Protein AF-A0A9P8FTH9-F1 (afdb_monomer)

Secondary structure (DSSP, 8-state):
--------------------S-----SSS-HHHHHHHHHHHTTS--S-TT--SHHHHHHHHHHHHHHHHHHT-HHHHHHHHHHHHHHHHHHHHTT-HHHHHHHHHHHHSTTPPPPS--HHHHHHHHHHHHTHHHHTTSHHHHHHHHTT-S--HHHHHHHHHHHHHHHHHHHHHTS----PPP---PPPPPP-------------

Radius of gyration: 35.05 Å; Cα contacts (8 Å, |Δi|>4): 137; chains: 1; bounding box: 112×93×92 Å

pLDDT: mean 76.47, std 15.9, range [38.5, 92.88]

Foldseek 3Di:
DDDDDPPDPPPPPDDDDPDDVDDDPPPPADVLLVQLVVCVVVVHHSPDPPDPDLLVLLVSLVSNLQVCLVVVDVVSNVVSLVSNLVSVVVCLVVPVVVSVQVVQLCCFFPPHDDGPDCVSVVSNLLSCLVCVVSQVVDPSSVVCVVVRGRHDPVSVVVSVVSNVVVVVVVVVVPPPPPPPPPPPDDDDDDDDDDDDDDDDDDDD

Sequence (204 aa):
MGERTQTTSKKIASYRQPQTKIFSLGDDDDPVVVDAMLHHMYNLPYSPSKFRKISELLKLHIDVFMLVDKYDCPSLHRTAASKFHDAANKALDIGIPTLLMKIIPALCGPDARQTADLSLRDTLLSFCATHYAKLFQFDIFRDSLRDGKLFDVDATTKLLEKIGAIMLQEQANSRPRCVLPPRAFSPPLLEDDGDEVSVTGIQL

Organism: Aureobasidium melanogenum (NCBI:txid46634)

Structure (mmCIF, N/CA/C/O backbone):
data_AF-A0A9P8FTH9-F1
#
_entry.id   AF-A0A9P8FTH9-F1
#
loop_
_atom_site.group_PDB
_atom_site.id
_atom_site.type_symbol
_atom_site.label_atom_id
_atom_site.label_alt_id
_atom_site.label_comp_id
_atom_site.label_asym_id
_atom_site.label_entity_id
_atom_site.label_seq_id
_atom_site.pdbx_PDB_ins_code
_atom_site.Cartn_x
_atom_site.Cartn_y
_atom_site.Cartn_z
_atom_site.occupancy
_atom_site.B_iso_or_equiv
_atom_site.auth_seq_id
_atom_site.auth_comp_id
_atom_site.auth_asym_id
_atom_site.auth_atom_id
_atom_site.pdbx_PDB_model_num
ATOM 1 N N . MET A 1 1 ? -72.468 -18.743 16.688 1.00 38.50 1 MET A N 1
ATOM 2 C CA . MET A 1 1 ? -72.211 -17.651 15.718 1.00 38.50 1 MET A CA 1
ATOM 3 C C . MET A 1 1 ? -71.920 -16.387 16.515 1.00 38.50 1 MET A C 1
ATOM 5 O O . MET A 1 1 ? -72.838 -15.874 17.123 1.00 38.50 1 MET A O 1
ATOM 9 N N . GLY A 1 2 ? -70.711 -15.864 16.664 1.00 44.22 2 GLY A N 1
ATOM 10 C CA . GLY A 1 2 ? -69.368 -16.297 16.298 1.00 44.22 2 GLY A CA 1
ATOM 11 C C . GLY A 1 2 ? -68.404 -15.566 17.244 1.00 44.22 2 GLY A C 1
ATOM 12 O O . GLY A 1 2 ? -68.594 -14.381 17.519 1.00 44.22 2 GLY A O 1
ATOM 13 N N . GLU A 1 3 ? -67.432 -16.285 17.799 1.00 38.56 3 GLU A N 1
ATOM 14 C CA . GLU A 1 3 ? -66.430 -15.728 18.706 1.00 38.56 3 GLU A CA 1
ATOM 15 C C . GLU A 1 3 ? -65.457 -14.852 17.915 1.00 38.56 3 GLU A C 1
ATOM 17 O O . GLU A 1 3 ? -64.797 -15.293 16.975 1.00 38.56 3 GLU A O 1
ATOM 22 N N . ARG A 1 4 ? -65.405 -13.568 18.270 1.00 40.88 4 ARG A N 1
ATOM 23 C CA . ARG A 1 4 ? -64.516 -12.585 17.654 1.00 40.88 4 ARG A CA 1
ATOM 24 C C . ARG A 1 4 ? -63.163 -12.657 18.366 1.00 40.88 4 ARG A C 1
ATOM 26 O O . ARG A 1 4 ? -62.935 -11.958 19.347 1.00 40.88 4 ARG A O 1
ATOM 33 N N . THR A 1 5 ? -62.267 -13.511 17.881 1.00 45.12 5 THR A N 1
ATOM 34 C CA . THR A 1 5 ? -60.873 -13.561 18.338 1.00 45.12 5 THR A CA 1
ATOM 35 C C . THR A 1 5 ? -60.130 -12.315 17.857 1.00 45.12 5 THR A C 1
ATOM 37 O O . THR A 1 5 ? -59.810 -12.184 16.676 1.00 45.12 5 THR A O 1
ATOM 40 N N . GLN A 1 6 ? -59.857 -11.381 18.770 1.00 42.91 6 GLN A N 1
ATOM 41 C CA . GLN A 1 6 ? -58.885 -10.313 18.550 1.00 42.91 6 GLN A CA 1
ATOM 42 C C . GLN A 1 6 ? -57.482 -10.924 18.529 1.00 42.91 6 GLN A C 1
ATOM 44 O O . GLN A 1 6 ? -56.909 -11.251 19.566 1.00 42.91 6 GLN A O 1
ATOM 49 N N . THR A 1 7 ? -56.915 -11.071 17.336 1.00 44.44 7 THR A N 1
ATOM 50 C CA . THR A 1 7 ? -55.483 -11.298 17.151 1.00 44.44 7 THR A CA 1
ATOM 51 C C . THR A 1 7 ? -54.743 -10.022 17.536 1.00 44.44 7 THR A C 1
ATOM 53 O O . THR A 1 7 ? -54.611 -9.091 16.743 1.00 44.44 7 THR A O 1
ATOM 56 N N . THR A 1 8 ? -54.288 -9.949 18.783 1.00 48.19 8 THR A N 1
ATOM 57 C CA . THR A 1 8 ? -53.335 -8.932 19.221 1.00 48.19 8 THR A CA 1
ATOM 58 C C . THR A 1 8 ? -51.970 -9.268 18.629 1.00 48.19 8 THR A C 1
ATOM 60 O O . THR A 1 8 ? -51.256 -10.155 19.095 1.00 48.19 8 THR A O 1
ATOM 63 N N . SER A 1 9 ? -51.612 -8.560 17.558 1.00 48.16 9 SER A N 1
ATOM 64 C CA . SER A 1 9 ? -50.261 -8.553 17.003 1.00 48.16 9 SER A CA 1
ATOM 65 C C . SER A 1 9 ? -49.273 -8.135 18.091 1.00 48.16 9 SER A C 1
ATOM 67 O O . SER A 1 9 ? -49.176 -6.959 18.447 1.00 48.16 9 SER A O 1
ATOM 69 N N . LYS A 1 10 ? -48.529 -9.102 18.632 1.00 54.00 10 LYS A N 1
ATOM 70 C CA . LYS A 1 10 ? -47.366 -8.835 19.478 1.00 54.00 10 LYS A CA 1
ATOM 71 C C . LYS A 1 10 ? -46.310 -8.151 18.613 1.00 54.00 10 LYS A C 1
ATOM 73 O O . LYS A 1 10 ? -45.591 -8.800 17.861 1.00 54.00 10 LYS A O 1
ATOM 78 N N . LYS A 1 11 ? -46.232 -6.824 18.711 1.00 54.59 11 LYS A N 1
ATOM 79 C CA . LYS A 1 11 ? -45.099 -6.036 18.222 1.00 54.59 11 LYS A CA 1
ATOM 80 C C . LYS A 1 11 ? -43.873 -6.480 19.018 1.00 54.59 11 LYS A C 1
ATOM 82 O O . LYS A 1 11 ? -43.732 -6.121 20.184 1.00 54.59 11 LYS A O 1
ATOM 87 N N . ILE A 1 12 ? -43.022 -7.301 18.410 1.00 53.75 12 ILE A N 1
ATOM 88 C CA . ILE A 1 12 ? -41.729 -7.670 18.984 1.00 53.75 12 ILE A CA 1
ATOM 89 C C . ILE A 1 12 ? -40.863 -6.413 18.887 1.00 53.75 12 ILE A C 1
ATOM 91 O O . ILE A 1 12 ? -40.318 -6.092 17.834 1.00 53.75 12 ILE A O 1
ATOM 95 N N . ALA A 1 13 ? -40.828 -5.628 19.962 1.00 55.91 13 ALA A N 1
ATOM 96 C CA . ALA A 1 13 ? -39.847 -4.569 20.102 1.00 55.91 13 ALA A CA 1
ATOM 97 C C . ALA A 1 13 ? -38.471 -5.238 20.200 1.00 55.91 13 ALA A C 1
ATOM 99 O O . ALA A 1 13 ? -38.174 -5.920 21.180 1.00 55.91 13 ALA A O 1
ATOM 100 N N . SER A 1 14 ? -37.676 -5.087 19.142 1.00 53.69 14 SER A N 1
ATOM 101 C CA . SER A 1 14 ? -36.284 -5.524 19.099 1.00 53.69 14 SER A CA 1
ATOM 102 C C . SER A 1 14 ? -35.469 -4.766 20.158 1.00 53.69 14 SER A C 1
ATOM 104 O O . SER A 1 14 ? -35.690 -3.580 20.408 1.00 53.69 14 SER A O 1
ATOM 106 N N . TYR A 1 15 ? -34.600 -5.504 20.836 1.00 53.69 15 TYR A N 1
ATOM 107 C CA . TYR A 1 15 ? -34.093 -5.276 22.188 1.00 53.69 15 TYR A CA 1
ATOM 108 C C . TYR A 1 15 ? -33.261 -3.992 22.371 1.00 53.69 15 TYR A C 1
ATOM 110 O O . TYR A 1 15 ? -32.306 -3.749 21.640 1.00 53.69 15 TYR A O 1
ATOM 118 N N . ARG A 1 16 ? -33.525 -3.235 23.448 1.00 58.69 16 ARG A N 1
ATOM 119 C CA . ARG A 1 16 ? -32.530 -2.338 24.062 1.00 58.69 16 ARG A CA 1
ATOM 120 C C . ARG A 1 16 ? -31.752 -3.161 25.086 1.00 58.69 16 ARG A C 1
ATOM 122 O O . ARG A 1 16 ? -32.267 -3.426 26.171 1.00 58.69 16 ARG A O 1
ATOM 129 N N . GLN A 1 17 ? -30.550 -3.609 24.729 1.00 60.03 17 GLN A N 1
ATOM 130 C CA . GLN A 1 17 ? -29.651 -4.251 25.690 1.00 60.03 17 GLN A CA 1
ATOM 131 C C . GLN A 1 17 ? -29.332 -3.277 26.846 1.00 60.03 17 GLN A C 1
ATOM 133 O O . GLN A 1 17 ? -29.216 -2.067 26.615 1.00 60.03 17 GLN A O 1
ATOM 138 N N . PRO A 1 18 ? -29.223 -3.768 28.095 1.00 52.62 18 PRO A N 1
ATOM 139 C CA . PRO A 1 18 ? -28.827 -2.943 29.232 1.00 52.62 18 PRO A CA 1
ATOM 140 C C . PRO A 1 18 ? -27.410 -2.395 29.008 1.00 52.62 18 PRO A C 1
ATOM 142 O O . PRO A 1 18 ? -26.538 -3.111 28.524 1.00 52.62 18 PRO A O 1
ATOM 145 N N . GLN A 1 19 ? -27.185 -1.120 29.345 1.00 60.53 19 GLN A N 1
ATOM 146 C CA . GLN A 1 19 ? -25.894 -0.447 29.178 1.00 60.53 19 GLN A CA 1
ATOM 147 C C . GLN A 1 19 ? -24.837 -1.028 30.125 1.00 60.53 19 GLN A C 1
ATOM 149 O O . GLN A 1 19 ? -24.584 -0.499 31.207 1.00 60.53 19 GLN A O 1
ATOM 154 N N . THR A 1 20 ? -24.184 -2.109 29.721 1.00 56.34 20 THR A N 1
ATOM 155 C CA . THR A 1 20 ? -22.870 -2.446 30.259 1.00 56.34 20 THR A CA 1
ATOM 156 C C . THR A 1 20 ? -21.867 -1.449 29.680 1.00 56.34 20 THR A C 1
ATOM 158 O O . THR A 1 20 ? -21.816 -1.258 28.471 1.00 56.34 20 THR A O 1
ATOM 161 N N . LYS A 1 21 ? -21.038 -0.810 30.521 1.00 69.56 21 LYS A N 1
ATOM 162 C CA . LYS A 1 21 ? -19.934 0.085 30.086 1.00 69.56 21 LYS A CA 1
ATOM 163 C C . LYS A 1 21 ? -18.850 -0.621 29.247 1.00 69.56 21 LYS A C 1
ATOM 165 O O . LYS A 1 21 ? -17.850 -0.004 28.898 1.00 69.56 21 LYS A O 1
ATOM 170 N N . ILE A 1 22 ? -19.020 -1.912 28.981 1.00 76.69 22 ILE A N 1
ATOM 171 C CA . ILE A 1 22 ? -18.091 -2.764 28.253 1.00 76.69 22 ILE A CA 1
ATOM 172 C C . ILE A 1 22 ? -18.736 -3.063 26.903 1.00 76.69 22 ILE A C 1
ATOM 174 O O . ILE A 1 22 ? -19.816 -3.654 26.853 1.00 76.69 22 ILE A O 1
ATOM 178 N N . PHE A 1 23 ? -18.064 -2.639 25.837 1.00 76.75 23 PHE A N 1
ATOM 179 C CA . PHE A 1 23 ? -18.407 -2.977 24.462 1.00 76.75 23 PHE A CA 1
ATOM 180 C C . PHE A 1 23 ? -17.477 -4.098 24.004 1.00 76.75 23 PHE A C 1
ATOM 182 O O . PHE A 1 23 ? -16.264 -3.910 23.940 1.00 76.75 23 PHE A O 1
ATOM 189 N N . SER A 1 24 ? -18.039 -5.269 23.715 1.00 79.75 24 SER A N 1
ATOM 190 C CA . SER A 1 24 ? -17.290 -6.376 23.119 1.00 79.75 24 SER A CA 1
ATOM 191 C C . SER A 1 24 ? -17.256 -6.205 21.605 1.00 79.75 24 SER A C 1
ATOM 193 O O . SER A 1 24 ? -18.308 -6.147 20.974 1.00 79.75 24 SER A O 1
ATOM 195 N N . LEU A 1 25 ? -16.053 -6.153 21.031 1.00 76.50 25 LEU A N 1
ATOM 196 C CA . LEU A 1 25 ? -15.835 -6.076 19.579 1.00 76.50 25 LEU A CA 1
ATOM 197 C C . LEU A 1 25 ? -15.843 -7.459 18.894 1.00 76.50 25 LEU A C 1
ATOM 199 O O . LEU A 1 25 ? -15.668 -7.549 17.684 1.00 76.50 25 LEU A O 1
ATOM 203 N N . GLY A 1 26 ? -16.086 -8.530 19.659 1.00 78.69 26 GLY A N 1
ATOM 204 C CA . GLY A 1 26 ? -15.990 -9.912 19.185 1.00 78.69 26 GLY A CA 1
ATOM 205 C C . GLY A 1 26 ? -14.540 -10.375 19.013 1.00 78.69 26 GLY A C 1
ATOM 206 O O . GLY A 1 26 ? -13.618 -9.704 19.474 1.00 78.69 26 GLY A O 1
ATOM 207 N N . ASP A 1 27 ? -14.369 -11.517 18.343 1.00 78.31 27 ASP A N 1
ATOM 208 C CA . ASP A 1 27 ? -13.061 -12.129 18.051 1.00 78.31 27 ASP A CA 1
ATOM 209 C C . ASP A 1 27 ? -12.608 -11.892 16.592 1.00 78.31 27 ASP A C 1
ATOM 211 O O . ASP A 1 27 ? -11.595 -12.434 16.152 1.00 78.31 27 ASP A O 1
ATOM 215 N N . ASP A 1 28 ? -13.362 -11.093 15.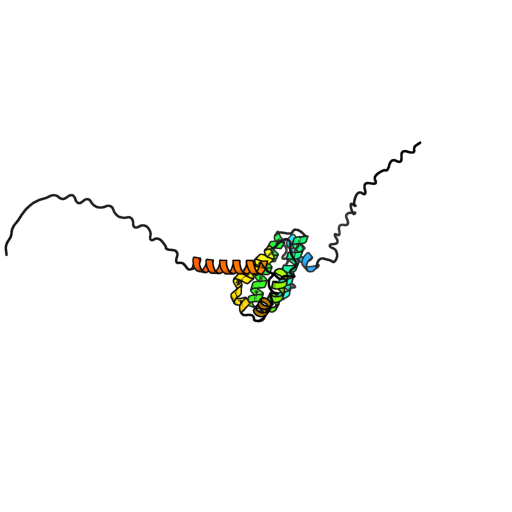828 1.00 77.81 28 ASP A N 1
ATOM 216 C CA . ASP A 1 28 ? -13.143 -10.896 14.388 1.00 77.81 28 ASP A CA 1
ATOM 217 C C . ASP A 1 28 ? -12.026 -9.888 14.075 1.00 77.81 28 ASP A C 1
ATOM 219 O O . ASP A 1 28 ? -11.404 -9.959 13.014 1.00 77.81 28 ASP A O 1
ATOM 223 N N . ASP A 1 29 ? -11.778 -8.937 14.981 1.00 83.88 29 ASP A N 1
ATOM 224 C CA . ASP A 1 29 ? -10.827 -7.846 14.771 1.00 83.88 29 ASP A CA 1
ATOM 225 C C . ASP A 1 29 ? -9.529 -8.091 15.556 1.00 83.88 29 ASP A C 1
ATOM 227 O O . ASP A 1 29 ? -9.545 -8.411 16.746 1.00 83.88 29 ASP A O 1
ATOM 231 N N . ASP A 1 30 ? -8.378 -7.902 14.904 1.00 85.62 30 ASP A N 1
ATOM 232 C CA . ASP A 1 30 ? -7.075 -8.056 15.557 1.00 85.62 30 ASP A CA 1
ATOM 233 C C . ASP A 1 30 ? -6.900 -6.969 16.641 1.00 85.62 30 ASP A C 1
ATOM 235 O O . ASP A 1 30 ? -6.960 -5.769 16.331 1.00 85.62 30 ASP A O 1
ATOM 239 N N . PRO A 1 31 ? -6.636 -7.347 17.908 1.00 85.88 31 PRO A N 1
ATOM 240 C CA . PRO A 1 31 ? -6.529 -6.397 19.010 1.00 85.88 31 PRO A CA 1
ATOM 241 C C . PRO A 1 31 ? -5.420 -5.362 18.798 1.00 85.88 31 PRO A C 1
ATOM 243 O O . PRO A 1 31 ? -5.525 -4.248 19.301 1.00 85.88 31 PRO A O 1
ATOM 246 N N . VAL A 1 32 ? -4.366 -5.683 18.040 1.00 86.88 32 VAL A N 1
ATOM 247 C CA . VAL A 1 32 ? -3.289 -4.736 17.722 1.00 86.88 32 VAL A CA 1
ATOM 248 C C . VAL A 1 32 ? -3.761 -3.653 16.756 1.00 86.88 32 VAL A C 1
ATOM 250 O O . VAL A 1 32 ? -3.334 -2.504 16.863 1.00 86.88 32 VAL A O 1
ATOM 253 N N . VAL A 1 33 ? -4.636 -4.008 15.820 1.00 88.31 33 VAL A N 1
ATOM 254 C CA . VAL A 1 33 ? -5.185 -3.087 14.819 1.00 88.31 33 VAL A CA 1
ATOM 255 C C . VAL A 1 33 ? -6.240 -2.183 15.466 1.00 88.31 33 VAL A C 1
ATOM 257 O O . VAL A 1 33 ? -6.264 -0.978 15.211 1.00 88.31 33 VAL A O 1
ATOM 260 N N . VAL A 1 34 ? -7.046 -2.734 16.378 1.00 89.31 34 VAL A N 1
ATOM 261 C CA . VAL A 1 34 ? -7.991 -1.964 17.203 1.00 89.31 34 VAL A CA 1
ATOM 262 C C . VAL A 1 34 ? -7.255 -1.004 18.142 1.00 89.31 34 VAL A C 1
ATOM 264 O O . VAL A 1 34 ? -7.616 0.167 18.217 1.00 89.31 34 VAL A O 1
ATOM 267 N N . ASP A 1 35 ? -6.201 -1.460 18.824 1.00 88.62 35 ASP A N 1
ATOM 268 C CA . ASP A 1 35 ? -5.356 -0.618 19.686 1.00 88.62 35 ASP A CA 1
ATOM 269 C C . ASP A 1 35 ? -4.740 0.551 18.905 1.00 88.62 35 ASP A C 1
ATOM 271 O O . ASP A 1 35 ? -4.777 1.700 19.345 1.00 88.62 35 ASP A O 1
ATOM 275 N N . ALA A 1 36 ? -4.256 0.285 17.690 1.00 88.56 36 ALA A N 1
ATOM 276 C CA . ALA A 1 36 ? -3.827 1.320 16.760 1.00 88.56 36 ALA A CA 1
ATOM 277 C C . ALA A 1 36 ? -4.956 2.327 16.457 1.00 88.56 36 ALA A C 1
ATOM 279 O O . ALA A 1 36 ? -4.764 3.541 16.577 1.00 88.56 36 ALA A O 1
ATOM 280 N N . MET A 1 37 ? -6.150 1.852 16.105 1.00 90.69 37 MET A N 1
ATOM 281 C CA . MET A 1 37 ? -7.283 2.738 15.840 1.00 90.69 37 MET A CA 1
ATOM 282 C C . MET A 1 37 ? -7.616 3.629 17.043 1.00 90.69 37 MET A C 1
ATOM 284 O O . MET A 1 37 ? -7.781 4.840 16.883 1.00 90.69 37 MET A O 1
ATOM 288 N N . LEU A 1 38 ? -7.654 3.055 18.246 1.00 89.38 38 LEU A N 1
ATOM 289 C CA . LEU A 1 38 ? -7.910 3.795 19.479 1.00 89.38 38 LEU A CA 1
ATOM 290 C C . LEU A 1 38 ? -6.827 4.844 19.735 1.00 89.38 38 LEU A C 1
ATOM 292 O O . LEU A 1 38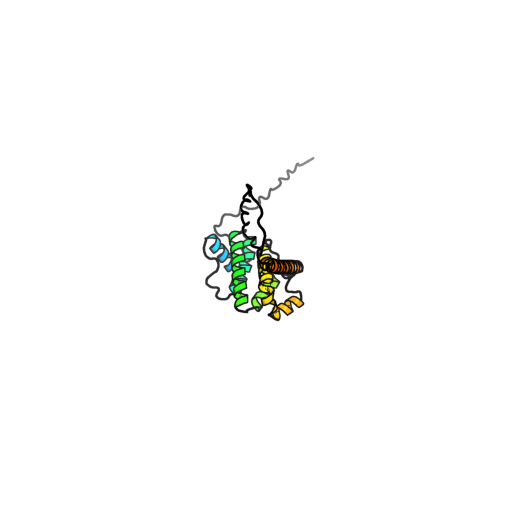 ? -7.158 6.000 19.988 1.00 89.38 38 LEU A O 1
ATOM 296 N N . HIS A 1 39 ? -5.546 4.492 19.597 1.00 90.44 39 HIS A N 1
ATOM 297 C CA . HIS A 1 39 ? -4.460 5.465 19.705 1.00 90.44 39 HIS A CA 1
ATOM 298 C C . HIS A 1 39 ? -4.679 6.657 18.772 1.00 90.44 39 HIS A C 1
ATOM 300 O O . HIS A 1 39 ? -4.622 7.798 19.227 1.00 90.44 39 HIS A O 1
ATOM 306 N N . HIS A 1 40 ? -5.021 6.415 17.505 1.00 89.69 40 HIS A N 1
ATOM 307 C CA . HIS A 1 40 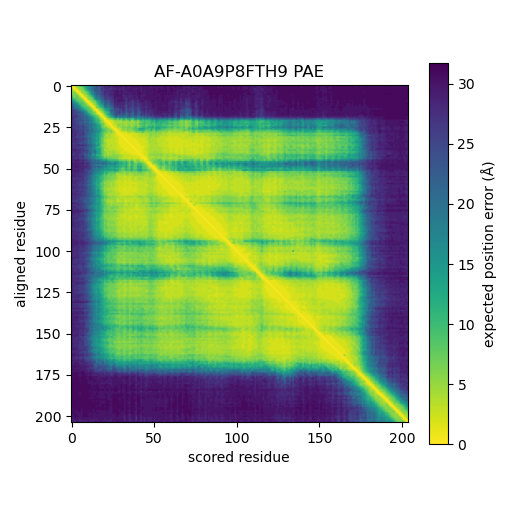? -5.295 7.501 16.563 1.00 89.69 40 HIS A CA 1
ATOM 308 C C . HIS A 1 40 ? -6.478 8.376 16.995 1.00 89.69 40 HIS A C 1
ATOM 310 O O . HIS A 1 40 ? -6.380 9.600 16.945 1.00 89.69 40 HIS A O 1
ATOM 316 N N . MET A 1 41 ? -7.577 7.775 17.465 1.00 88.06 41 MET A N 1
ATOM 317 C CA . MET A 1 41 ? -8.748 8.514 17.961 1.00 88.06 41 MET A CA 1
ATOM 318 C C . MET A 1 41 ? -8.418 9.410 19.165 1.00 88.06 41 MET A C 1
ATOM 320 O O . MET A 1 41 ? -9.000 10.484 19.311 1.00 88.06 41 MET A O 1
ATOM 324 N N . TYR A 1 42 ? -7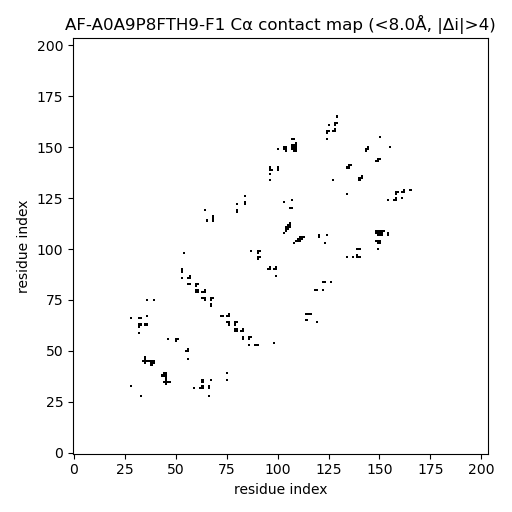.452 9.007 19.992 1.00 90.25 42 TYR A N 1
ATOM 325 C CA . TYR A 1 42 ? -6.942 9.793 21.118 1.00 90.25 42 TYR A CA 1
ATOM 326 C C . TYR A 1 42 ? -5.752 10.703 20.754 1.00 90.25 42 TYR A C 1
ATOM 328 O O . TYR A 1 42 ? -5.098 11.239 21.647 1.00 90.25 42 TYR A O 1
ATOM 336 N N . ASN A 1 43 ? -5.485 10.932 19.461 1.00 88.19 43 ASN A N 1
ATOM 337 C CA . ASN A 1 43 ? -4.365 11.739 18.948 1.00 88.19 43 ASN A CA 1
ATOM 338 C C . ASN A 1 43 ? -2.974 11.229 19.369 1.00 88.19 43 ASN A C 1
ATOM 340 O O . ASN A 1 43 ? -2.017 11.997 19.482 1.00 88.19 43 ASN A O 1
ATOM 344 N N . LEU A 1 44 ? -2.856 9.924 19.591 1.00 86.56 44 LEU A N 1
ATOM 345 C CA . LEU A 1 44 ? -1.605 9.225 19.848 1.00 86.56 44 LEU A CA 1
ATOM 346 C C . LEU A 1 44 ? -1.094 8.571 18.553 1.00 86.56 44 LEU A C 1
ATOM 348 O O . LEU A 1 44 ? -1.879 8.238 17.660 1.00 86.56 44 LEU A O 1
ATOM 352 N N . PRO A 1 45 ? 0.227 8.367 18.413 1.00 81.25 45 PRO A N 1
ATOM 353 C CA . PRO A 1 45 ? 0.775 7.673 17.256 1.00 81.25 45 PRO A CA 1
ATOM 354 C C . PRO A 1 45 ? 0.304 6.214 17.242 1.00 81.25 45 PRO A C 1
ATOM 356 O O . PRO A 1 45 ? 0.669 5.435 18.118 1.00 81.25 45 PRO A O 1
ATOM 359 N N . TYR A 1 46 ? -0.467 5.828 16.221 1.00 83.25 46 TYR A N 1
ATOM 360 C CA . TYR A 1 46 ? -0.997 4.465 16.148 1.00 83.25 46 TYR A CA 1
ATOM 361 C C . TYR A 1 46 ? 0.022 3.410 15.729 1.00 83.25 46 TYR A C 1
ATOM 363 O O . TYR A 1 46 ? -0.250 2.226 15.878 1.00 83.25 46 TYR A O 1
ATOM 371 N N . SER A 1 47 ? 1.174 3.799 15.174 1.00 74.19 47 SER A N 1
ATOM 372 C CA . SER A 1 47 ? 2.243 2.853 14.855 1.00 74.19 47 SER A CA 1
ATOM 373 C C . SER A 1 47 ? 2.932 2.447 16.159 1.00 74.19 47 SER A C 1
ATOM 375 O O . SER A 1 47 ? 3.670 3.263 16.724 1.00 74.19 47 SER A O 1
ATOM 377 N N . PRO A 1 48 ? 2.732 1.223 16.666 1.00 63.22 48 PRO A N 1
ATOM 378 C CA . PRO A 1 48 ? 3.298 0.865 17.946 1.00 63.22 48 PRO A CA 1
ATOM 379 C C . PRO A 1 48 ? 4.805 0.649 17.775 1.00 63.22 48 PRO A C 1
ATOM 381 O O . PRO A 1 48 ? 5.264 -0.026 16.851 1.00 63.22 48 PRO A O 1
ATOM 384 N N . SER A 1 49 ? 5.583 1.197 18.707 1.00 63.91 49 SER A N 1
ATOM 385 C CA . SER A 1 49 ? 7.055 1.139 18.744 1.00 63.91 49 SER A CA 1
ATOM 386 C C . SER A 1 49 ? 7.635 -0.284 18.778 1.00 63.91 49 SER A C 1
ATOM 388 O O . SER A 1 49 ? 8.841 -0.479 18.618 1.00 63.91 49 SER A O 1
ATOM 390 N N . LYS A 1 50 ? 6.775 -1.290 18.972 1.00 68.44 50 LYS A N 1
ATOM 391 C CA . LYS A 1 50 ? 7.105 -2.718 18.979 1.00 68.44 50 LYS A CA 1
ATOM 392 C C . LYS A 1 50 ? 7.460 -3.280 17.599 1.00 68.44 50 LYS A C 1
ATOM 394 O O . LYS A 1 50 ? 8.234 -4.233 17.535 1.00 68.44 50 LYS A O 1
ATOM 399 N N . PHE A 1 51 ? 6.952 -2.706 16.507 1.00 69.56 51 PHE A N 1
ATOM 400 C CA . PHE A 1 51 ? 7.269 -3.202 15.167 1.00 69.56 51 PHE A CA 1
ATOM 401 C C . PHE A 1 51 ? 8.625 -2.676 14.705 1.00 69.56 51 PHE A C 1
ATOM 403 O O . PHE A 1 51 ? 8.790 -1.495 14.404 1.00 69.56 51 PHE A O 1
ATOM 410 N N . ARG A 1 52 ? 9.610 -3.576 14.645 1.00 73.06 52 ARG A N 1
ATOM 411 C CA . ARG A 1 52 ? 10.971 -3.257 14.181 1.00 73.06 52 ARG A CA 1
ATOM 412 C C . ARG A 1 52 ? 11.200 -3.631 12.721 1.00 73.06 52 ARG A C 1
ATOM 414 O O . ARG A 1 52 ? 12.142 -3.136 12.109 1.00 73.06 52 ARG A O 1
ATOM 421 N N . LYS A 1 53 ? 10.359 -4.507 12.162 1.00 82.88 53 LYS A N 1
ATOM 422 C CA . LYS A 1 53 ? 10.481 -4.980 10.781 1.00 82.88 53 LYS A CA 1
ATOM 423 C C . LYS A 1 53 ? 9.499 -4.249 9.875 1.00 82.88 53 LYS A C 1
ATOM 425 O O . LYS A 1 53 ? 8.313 -4.147 10.172 1.00 82.88 53 LYS A O 1
ATOM 430 N N . ILE A 1 54 ? 9.983 -3.832 8.709 1.00 82.06 54 ILE A N 1
ATOM 431 C CA . ILE A 1 54 ? 9.167 -3.161 7.684 1.00 82.06 54 ILE A CA 1
ATOM 432 C C . ILE A 1 54 ? 8.029 -4.061 7.190 1.00 82.06 54 ILE A C 1
ATOM 434 O O . ILE A 1 54 ? 6.945 -3.570 6.904 1.00 82.06 54 ILE A O 1
ATOM 438 N N . SER A 1 55 ? 8.236 -5.379 7.164 1.00 82.56 55 SER A N 1
ATOM 439 C CA . SER A 1 55 ? 7.194 -6.353 6.825 1.00 82.56 55 SER A CA 1
ATOM 440 C C . SER A 1 55 ? 5.990 -6.299 7.765 1.00 82.56 55 SER A C 1
ATOM 442 O O . SER A 1 55 ? 4.853 -6.412 7.319 1.00 82.56 55 SER A O 1
ATOM 444 N N . GLU A 1 56 ? 6.242 -6.134 9.065 1.00 84.75 56 GLU A N 1
ATOM 445 C CA . GLU A 1 56 ? 5.196 -6.074 10.086 1.00 84.75 56 GLU A CA 1
ATOM 446 C C . GLU A 1 56 ? 4.458 -4.735 10.010 1.00 84.75 56 GLU A C 1
ATOM 448 O O . GLU A 1 56 ? 3.235 -4.710 10.091 1.00 84.75 56 GLU A O 1
ATOM 453 N N . LEU A 1 57 ? 5.188 -3.641 9.759 1.00 86.44 57 LEU A N 1
ATOM 454 C CA . LEU A 1 57 ? 4.599 -2.317 9.545 1.00 86.44 57 LEU A CA 1
ATOM 455 C C . LEU A 1 57 ? 3.719 -2.266 8.293 1.00 86.44 57 LEU A C 1
ATOM 457 O O . LEU A 1 57 ? 2.604 -1.762 8.356 1.00 86.44 57 LEU A O 1
ATOM 461 N N . LEU A 1 58 ? 4.187 -2.810 7.167 1.00 85.88 58 LEU A N 1
ATOM 462 C CA . LEU A 1 58 ? 3.402 -2.865 5.932 1.00 85.88 58 LEU A CA 1
ATOM 463 C C . LEU A 1 58 ? 2.094 -3.622 6.136 1.00 85.88 58 LEU A C 1
ATOM 465 O O . LEU A 1 58 ? 1.037 -3.129 5.751 1.00 85.88 58 LEU A O 1
ATOM 469 N N . LYS A 1 59 ? 2.168 -4.792 6.780 1.00 87.19 59 LYS A N 1
ATOM 470 C CA . LYS A 1 59 ? 0.982 -5.581 7.098 1.00 87.19 59 LYS A CA 1
ATOM 471 C C . LYS A 1 59 ? 0.036 -4.807 8.021 1.00 87.19 59 LYS A C 1
ATOM 473 O O . LYS A 1 59 ? -1.141 -4.704 7.707 1.00 87.19 59 LYS A O 1
ATOM 478 N N . LEU A 1 60 ? 0.560 -4.190 9.085 1.00 88.50 60 LEU A N 1
ATOM 479 C CA . LEU A 1 60 ? -0.233 -3.365 9.997 1.00 88.50 60 LEU A CA 1
ATOM 480 C C . LEU A 1 60 ? -0.971 -2.247 9.255 1.00 88.50 60 LEU A C 1
ATOM 482 O O . LEU A 1 60 ? -2.149 -2.043 9.507 1.00 88.50 60 LEU A O 1
ATOM 486 N N . HIS A 1 61 ? -0.305 -1.511 8.361 1.00 89.44 61 HIS A N 1
ATOM 487 C CA . HIS A 1 61 ? -0.951 -0.407 7.648 1.00 89.44 61 HIS A CA 1
ATOM 488 C C . HIS A 1 61 ? -2.083 -0.886 6.734 1.00 89.44 61 HIS A C 1
ATOM 490 O O . HIS A 1 61 ? -3.101 -0.205 6.653 1.00 89.44 61 HIS A O 1
ATOM 496 N N . ILE A 1 62 ? -1.939 -2.058 6.104 1.00 88.06 62 ILE A N 1
ATOM 497 C CA . ILE A 1 62 ? -3.016 -2.686 5.326 1.00 88.06 62 ILE A CA 1
ATOM 498 C C . ILE A 1 62 ? -4.157 -3.106 6.255 1.00 88.06 62 ILE A C 1
ATOM 500 O O . ILE A 1 62 ? -5.297 -2.735 6.012 1.00 88.06 62 ILE A O 1
ATOM 504 N N . ASP A 1 63 ? -3.863 -3.823 7.340 1.00 88.50 63 ASP A N 1
ATOM 505 C CA . ASP A 1 63 ? -4.889 -4.318 8.263 1.00 88.50 63 ASP A CA 1
ATOM 506 C C . ASP A 1 63 ? -5.649 -3.155 8.933 1.00 88.50 63 ASP A C 1
ATOM 508 O O . ASP A 1 63 ? -6.874 -3.191 9.033 1.00 88.50 63 ASP A O 1
ATOM 512 N N . VAL A 1 64 ? -4.948 -2.079 9.314 1.00 89.38 64 VAL A N 1
ATOM 513 C CA . VAL A 1 64 ? -5.559 -0.838 9.821 1.00 89.38 64 VAL A CA 1
ATOM 514 C C . VAL A 1 64 ? -6.452 -0.215 8.763 1.00 89.38 64 VAL A C 1
ATOM 516 O O . VAL A 1 64 ? -7.569 0.166 9.092 1.00 89.38 64 VAL A O 1
ATOM 519 N N . PHE A 1 65 ? -5.998 -0.137 7.510 1.00 87.81 65 PHE A N 1
ATOM 520 C CA . PHE A 1 65 ? -6.800 0.389 6.407 1.00 87.81 65 PHE A CA 1
ATOM 521 C C . PHE A 1 65 ? -8.101 -0.409 6.214 1.00 87.81 65 PHE A C 1
ATOM 523 O O . PHE A 1 65 ? -9.168 0.184 6.100 1.00 87.81 65 PHE A O 1
ATOM 530 N N . MET A 1 66 ? -8.033 -1.743 6.263 1.00 85.94 66 MET A N 1
ATOM 531 C CA . MET A 1 66 ? -9.221 -2.604 6.192 1.00 85.94 66 MET A CA 1
ATOM 532 C C . MET A 1 66 ? -10.161 -2.387 7.386 1.00 85.94 66 MET A C 1
ATOM 534 O O . MET A 1 66 ? -11.378 -2.356 7.222 1.00 85.94 66 MET A O 1
ATOM 538 N N . LEU A 1 67 ? -9.608 -2.245 8.596 1.00 87.81 67 LEU A N 1
ATOM 539 C CA . LEU A 1 67 ? -10.398 -2.069 9.814 1.00 87.81 67 LEU A CA 1
ATOM 540 C C . LEU A 1 67 ? -11.148 -0.733 9.804 1.00 87.81 67 LEU A C 1
ATOM 542 O O . LEU A 1 67 ? -12.316 -0.677 10.174 1.00 87.81 67 LEU A O 1
ATOM 546 N N . VAL A 1 68 ? -10.508 0.356 9.380 1.00 87.38 68 VAL A N 1
ATOM 547 C CA . VAL A 1 68 ? -11.141 1.683 9.443 1.00 87.38 68 VAL A CA 1
ATOM 548 C C . VAL A 1 68 ? -12.304 1.863 8.479 1.00 87.38 68 VAL A C 1
ATOM 550 O O . VAL A 1 68 ? -13.136 2.727 8.736 1.00 87.38 68 VAL A O 1
ATOM 553 N N . ASP A 1 69 ? -12.382 1.050 7.424 1.00 82.81 69 ASP A N 1
ATOM 554 C CA . ASP A 1 69 ? -13.543 0.977 6.530 1.00 82.81 69 ASP A CA 1
ATOM 555 C C . ASP A 1 69 ? -14.779 0.458 7.293 1.00 82.81 69 ASP A C 1
ATOM 557 O O . ASP A 1 69 ? -15.881 0.978 7.149 1.00 82.81 69 ASP A O 1
ATOM 561 N N . LYS A 1 70 ? -14.583 -0.498 8.217 1.00 84.00 70 LYS A N 1
ATOM 562 C CA . LYS A 1 70 ? -15.640 -1.050 9.088 1.00 84.00 70 LYS A CA 1
ATOM 563 C C . LYS A 1 70 ? -16.108 -0.062 10.165 1.00 84.00 70 LYS A C 1
ATOM 565 O O . LYS A 1 70 ? -17.280 -0.079 10.534 1.00 84.00 70 LYS A O 1
ATOM 570 N N . TYR A 1 71 ? -15.205 0.768 10.690 1.00 84.75 71 TYR A N 1
ATOM 571 C CA . TYR A 1 71 ? -15.471 1.687 11.811 1.00 84.75 71 TYR A CA 1
ATOM 572 C C . TYR A 1 71 ? -15.632 3.164 11.399 1.00 84.75 71 TYR A C 1
ATOM 574 O O . TYR A 1 71 ? -15.737 4.023 12.273 1.00 84.75 71 TYR A O 1
ATOM 582 N N . ASP A 1 72 ? -15.645 3.458 10.095 1.00 83.62 72 ASP A N 1
ATOM 583 C CA . ASP A 1 72 ? -15.802 4.794 9.497 1.00 83.62 72 ASP A CA 1
ATOM 584 C C . ASP A 1 72 ? -14.875 5.870 10.107 1.00 83.62 72 ASP A C 1
ATOM 586 O O . ASP A 1 72 ? -15.301 6.892 10.653 1.00 83.62 72 ASP A O 1
ATOM 590 N N . CYS A 1 73 ? -13.557 5.629 10.045 1.00 85.62 73 CYS A N 1
ATOM 591 C CA . CYS A 1 73 ? -12.538 6.568 10.533 1.00 85.62 73 CYS A CA 1
ATOM 592 C C . CYS A 1 73 ? -11.693 7.164 9.382 1.00 85.62 73 CYS A C 1
ATOM 594 O O . CYS A 1 73 ? -10.544 6.755 9.161 1.00 85.62 73 CYS A O 1
ATOM 596 N N . PRO A 1 74 ? -12.195 8.184 8.655 1.00 83.44 74 PRO A N 1
ATOM 597 C CA . PRO A 1 74 ? -11.557 8.684 7.432 1.00 83.44 74 PRO A CA 1
ATOM 598 C C . PRO A 1 74 ? -10.201 9.375 7.659 1.00 83.44 74 PRO A C 1
ATOM 600 O O . PRO A 1 74 ? -9.371 9.454 6.749 1.00 83.44 74 PRO A O 1
ATOM 603 N N . SER A 1 75 ? -9.940 9.903 8.860 1.00 87.00 75 SER A N 1
ATOM 604 C CA . SER A 1 75 ? -8.643 10.513 9.185 1.00 87.00 75 SER A CA 1
ATOM 605 C C . SER A 1 75 ? -7.540 9.458 9.320 1.00 87.00 75 SER A C 1
ATOM 607 O O . SER A 1 75 ? -6.434 9.649 8.804 1.00 87.00 75 SER A O 1
ATOM 609 N N . LEU A 1 76 ? -7.846 8.326 9.961 1.00 86.94 76 LEU A N 1
ATOM 610 C CA . LEU A 1 76 ? -6.923 7.201 10.082 1.00 86.94 76 LEU A CA 1
ATOM 611 C C . LEU A 1 76 ? -6.726 6.516 8.734 1.00 86.94 76 LEU A C 1
ATOM 613 O O . LEU A 1 76 ? -5.601 6.170 8.396 1.00 86.94 76 LEU A O 1
ATOM 617 N N . HIS A 1 77 ? -7.782 6.435 7.930 1.00 86.25 77 HIS A N 1
ATOM 618 C CA . HIS A 1 77 ? -7.742 5.906 6.573 1.00 86.25 77 HIS A CA 1
ATOM 619 C C . HIS A 1 77 ? -6.668 6.578 5.699 1.00 86.25 77 HIS A C 1
ATOM 621 O O . HIS A 1 77 ? -5.753 5.924 5.191 1.00 86.25 77 HIS A O 1
ATOM 627 N N . ARG A 1 78 ? -6.689 7.918 5.612 1.00 87.00 78 ARG A N 1
ATOM 628 C CA . ARG A 1 78 ? -5.660 8.689 4.884 1.00 87.00 78 ARG A CA 1
ATOM 629 C C . ARG A 1 78 ? -4.265 8.512 5.480 1.00 87.00 78 ARG A C 1
ATOM 631 O O . ARG A 1 78 ? -3.279 8.417 4.750 1.00 87.00 78 ARG A O 1
ATOM 638 N N . THR A 1 79 ? -4.180 8.455 6.807 1.00 88.00 79 THR A N 1
ATOM 639 C CA . THR A 1 79 ? -2.903 8.281 7.507 1.00 88.00 79 THR A CA 1
ATOM 640 C C . THR A 1 79 ? -2.310 6.896 7.228 1.00 88.00 79 THR A C 1
ATOM 642 O O . THR A 1 79 ? -1.109 6.782 7.001 1.00 88.00 79 THR A O 1
ATOM 645 N N . ALA A 1 80 ? -3.131 5.845 7.195 1.00 88.06 80 ALA A N 1
ATOM 646 C CA . ALA A 1 80 ? -2.724 4.486 6.858 1.00 88.06 80 ALA A CA 1
ATOM 647 C C . ALA A 1 80 ? -2.221 4.369 5.420 1.00 88.06 80 ALA A C 1
ATOM 649 O O . ALA A 1 80 ? -1.126 3.847 5.221 1.00 88.06 80 ALA A O 1
ATOM 650 N N . ALA A 1 81 ? -2.931 4.944 4.446 1.00 87.44 81 ALA A N 1
ATOM 651 C CA . ALA A 1 81 ? -2.481 4.964 3.053 1.00 87.44 81 ALA A CA 1
ATOM 652 C C . ALA A 1 81 ? -1.129 5.684 2.880 1.00 87.44 81 ALA A C 1
ATOM 654 O O . ALA A 1 81 ? -0.223 5.168 2.224 1.00 87.44 81 ALA A O 1
ATOM 655 N N . SER A 1 82 ? -0.949 6.843 3.525 1.00 87.88 82 SER A N 1
ATOM 656 C CA . SER A 1 82 ? 0.319 7.584 3.482 1.00 87.88 82 SER A CA 1
ATOM 657 C C . SER A 1 82 ? 1.469 6.805 4.132 1.00 87.88 82 SER A C 1
ATOM 659 O O . SER A 1 82 ? 2.536 6.668 3.536 1.00 87.88 82 SER A O 1
ATOM 661 N N . LYS A 1 83 ? 1.254 6.230 5.322 1.00 87.75 83 LYS A N 1
ATOM 662 C CA . LYS A 1 83 ? 2.282 5.433 6.013 1.00 87.75 83 LYS A CA 1
ATOM 663 C C . LYS A 1 83 ? 2.625 4.146 5.264 1.00 87.75 83 LYS A C 1
ATOM 665 O O . LYS A 1 83 ? 3.790 3.753 5.233 1.00 87.75 83 LYS A O 1
ATOM 670 N N . PHE A 1 84 ? 1.635 3.521 4.630 1.00 89.00 84 PHE A N 1
ATOM 671 C CA . PHE A 1 84 ? 1.842 2.389 3.736 1.00 89.00 84 PHE A CA 1
ATOM 672 C C . PHE A 1 84 ? 2.763 2.762 2.572 1.00 89.00 84 PHE A C 1
ATOM 674 O O . PHE A 1 84 ? 3.746 2.063 2.330 1.00 89.00 84 PHE A O 1
ATOM 681 N N . HIS A 1 85 ? 2.492 3.882 1.897 1.00 88.00 85 HIS A N 1
ATOM 682 C CA . HIS A 1 85 ? 3.316 4.364 0.791 1.00 88.00 85 HIS A CA 1
ATOM 683 C C . HIS A 1 85 ? 4.777 4.592 1.219 1.00 88.00 85 HIS A C 1
ATOM 685 O O . HIS A 1 85 ? 5.704 4.134 0.548 1.00 88.00 85 HIS A O 1
ATOM 691 N N . ASP A 1 86 ? 5.002 5.224 2.373 1.00 88.00 86 ASP A N 1
ATOM 692 C CA . ASP A 1 86 ? 6.350 5.438 2.915 1.00 88.00 86 ASP A CA 1
ATOM 693 C C . ASP A 1 86 ? 7.066 4.115 3.230 1.00 88.00 86 ASP A C 1
ATOM 695 O O . ASP A 1 86 ? 8.259 3.953 2.959 1.00 88.00 86 ASP A O 1
ATOM 699 N N . ALA A 1 87 ? 6.348 3.151 3.811 1.00 86.94 87 ALA A N 1
ATOM 700 C CA . ALA A 1 87 ? 6.896 1.838 4.131 1.00 86.94 87 ALA A CA 1
ATOM 701 C C . ALA A 1 87 ? 7.208 1.017 2.867 1.00 86.94 87 ALA A C 1
ATOM 703 O O . ALA A 1 87 ? 8.219 0.312 2.838 1.00 86.94 87 ALA A O 1
ATOM 704 N N . ALA A 1 88 ? 6.391 1.136 1.816 1.00 86.75 88 ALA A N 1
ATOM 705 C CA . ALA A 1 88 ? 6.601 0.463 0.535 1.00 86.75 88 ALA A CA 1
ATOM 706 C C . ALA A 1 88 ? 7.845 1.003 -0.187 1.00 86.75 88 ALA A C 1
ATOM 708 O O . ALA A 1 88 ? 8.660 0.216 -0.669 1.00 86.75 88 ALA A O 1
ATOM 709 N N . ASN A 1 89 ? 8.048 2.325 -0.170 1.00 87.69 89 ASN A N 1
ATOM 710 C CA . ASN A 1 89 ? 9.272 2.956 -0.671 1.00 87.69 89 ASN A CA 1
ATOM 711 C C . ASN A 1 89 ? 10.515 2.446 0.062 1.00 87.69 89 ASN A C 1
ATOM 713 O O . ASN A 1 89 ? 11.459 1.977 -0.567 1.00 87.69 89 ASN A O 1
ATOM 717 N N . LYS A 1 90 ? 10.479 2.422 1.399 1.00 86.25 90 LYS A N 1
ATOM 718 C CA . LYS A 1 90 ? 11.586 1.873 2.198 1.00 86.25 90 LYS A CA 1
ATOM 719 C C . LYS A 1 90 ? 11.854 0.399 1.889 1.00 86.25 90 LYS A C 1
ATOM 721 O O . LYS A 1 90 ? 13.010 -0.007 1.823 1.00 86.25 90 LYS A O 1
ATOM 726 N N . ALA A 1 91 ? 10.811 -0.411 1.702 1.00 86.06 91 ALA A N 1
ATOM 727 C CA . ALA A 1 91 ? 10.967 -1.821 1.343 1.00 86.06 91 ALA A CA 1
ATOM 728 C C . ALA A 1 91 ? 11.633 -2.001 -0.030 1.00 86.06 91 ALA A C 1
ATOM 730 O O . ALA A 1 91 ? 12.449 -2.912 -0.200 1.00 86.06 91 ALA A O 1
ATOM 731 N N . LEU A 1 92 ? 11.307 -1.125 -0.985 1.00 86.06 92 LEU A N 1
ATOM 732 C CA . LEU A 1 92 ? 11.931 -1.103 -2.303 1.00 86.06 92 LEU A CA 1
ATOM 733 C C . LEU A 1 92 ? 13.402 -0.677 -2.229 1.00 86.06 92 LEU A C 1
ATOM 735 O O . LEU A 1 92 ? 14.242 -1.339 -2.831 1.00 86.06 92 LEU A O 1
ATOM 739 N N . ASP A 1 93 ? 13.720 0.368 -1.464 1.00 85.62 93 ASP A N 1
ATOM 740 C CA . ASP A 1 93 ? 15.088 0.889 -1.335 1.00 85.62 93 ASP A CA 1
ATOM 741 C C . ASP A 1 93 ? 16.034 -0.090 -0.628 1.00 85.62 93 ASP A C 1
ATOM 743 O O . ASP A 1 93 ? 17.204 -0.194 -0.988 1.00 85.62 93 ASP A O 1
ATOM 747 N N . ILE A 1 94 ? 15.531 -0.858 0.343 1.00 83.44 94 ILE A N 1
ATOM 748 C CA . ILE A 1 94 ? 16.306 -1.926 1.002 1.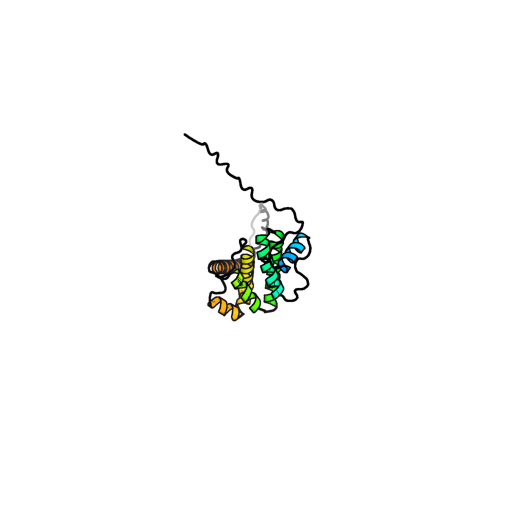00 83.44 94 ILE A CA 1
ATOM 749 C C . ILE A 1 94 ? 16.458 -3.149 0.080 1.00 83.44 94 ILE A C 1
ATOM 751 O O . ILE A 1 94 ? 17.291 -4.017 0.330 1.00 83.44 94 ILE A O 1
ATOM 755 N N . GLY A 1 95 ? 15.677 -3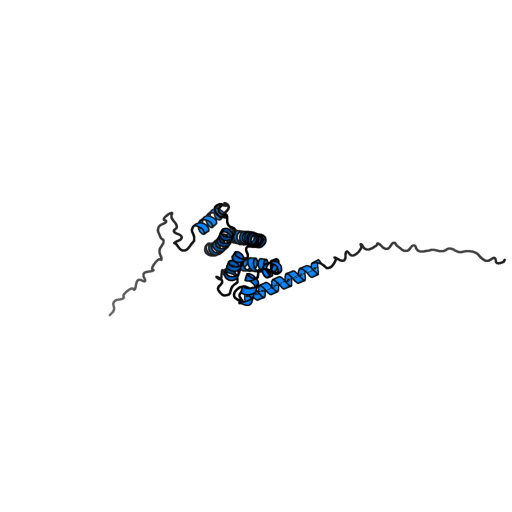.227 -1.002 1.00 78.00 95 GLY A N 1
ATOM 756 C CA . GLY A 1 95 ? 15.747 -4.323 -1.960 1.00 78.00 95 GLY A CA 1
ATOM 757 C C . GLY A 1 95 ? 15.144 -5.616 -1.418 1.00 78.00 95 GLY A C 1
ATOM 758 O O . GLY A 1 95 ? 15.709 -6.688 -1.621 1.00 78.00 95 GLY A O 1
ATOM 759 N N . ILE A 1 96 ? 13.997 -5.539 -0.730 1.00 78.56 96 ILE A N 1
ATOM 760 C CA . ILE A 1 96 ? 13.255 -6.721 -0.257 1.00 78.56 96 ILE A CA 1
ATOM 761 C C . ILE A 1 96 ? 12.015 -6.940 -1.145 1.00 78.56 96 ILE A C 1
ATOM 763 O O . ILE A 1 96 ? 10.884 -6.686 -0.713 1.00 78.56 96 ILE A O 1
ATOM 767 N N . PRO A 1 97 ? 12.179 -7.426 -2.394 1.00 75.69 97 PRO A N 1
ATOM 768 C CA . PRO A 1 97 ? 11.071 -7.562 -3.338 1.00 75.69 97 PRO A CA 1
ATOM 769 C C . PRO A 1 97 ? 10.032 -8.582 -2.867 1.00 75.69 97 PRO A C 1
ATOM 771 O O . PRO A 1 97 ? 8.852 -8.438 -3.164 1.00 75.69 97 PRO A O 1
ATOM 774 N N . THR A 1 98 ? 10.432 -9.581 -2.073 1.00 82.56 98 THR A N 1
ATOM 775 C CA . THR A 1 98 ? 9.547 -10.647 -1.576 1.00 82.56 98 THR A CA 1
ATOM 776 C C . THR A 1 98 ? 8.375 -10.129 -0.745 1.00 82.56 98 THR A C 1
ATOM 778 O O . THR A 1 98 ? 7.317 -10.755 -0.733 1.00 82.56 98 THR A O 1
ATOM 781 N N . LEU A 1 99 ? 8.532 -8.990 -0.063 1.00 82.69 99 LEU A N 1
ATOM 782 C CA . LEU A 1 99 ? 7.445 -8.355 0.683 1.00 82.69 99 LEU A CA 1
ATOM 783 C C . LEU A 1 99 ? 6.444 -7.693 -0.260 1.00 82.69 99 LEU A C 1
ATOM 785 O O . LEU A 1 99 ? 5.243 -7.934 -0.148 1.00 82.69 99 LEU A O 1
ATOM 789 N N . LEU A 1 100 ? 6.942 -6.923 -1.228 1.00 83.81 100 LEU A N 1
ATOM 790 C CA . LEU A 1 100 ? 6.107 -6.270 -2.234 1.00 83.81 100 LEU A CA 1
ATOM 791 C C . LEU A 1 100 ? 5.351 -7.306 -3.078 1.00 83.81 100 LEU A C 1
ATOM 793 O O . LEU A 1 100 ? 4.171 -7.119 -3.352 1.00 83.81 100 LEU A O 1
ATOM 797 N N . MET A 1 101 ? 5.983 -8.441 -3.397 1.00 86.31 101 MET A N 1
ATOM 798 C CA . MET A 1 101 ? 5.368 -9.507 -4.196 1.00 86.31 101 MET A CA 1
ATOM 799 C C . MET A 1 101 ? 4.253 -10.253 -3.464 1.00 86.31 101 MET A C 1
ATOM 801 O O . MET A 1 101 ? 3.451 -10.918 -4.105 1.00 86.31 101 MET A O 1
ATOM 805 N N . LYS A 1 102 ? 4.170 -10.146 -2.134 1.00 85.88 102 LYS A N 1
ATOM 806 C CA . LYS A 1 102 ? 3.023 -10.658 -1.371 1.00 85.88 102 LYS A CA 1
ATOM 807 C C . LYS A 1 102 ? 1.891 -9.639 -1.291 1.00 85.88 102 LYS A C 1
ATOM 809 O O . LYS A 1 102 ? 0.729 -10.019 -1.293 1.00 85.88 102 LYS A O 1
ATOM 814 N N . ILE A 1 103 ? 2.236 -8.357 -1.213 1.00 85.94 103 ILE A N 1
ATOM 815 C CA . ILE A 1 103 ? 1.284 -7.265 -0.986 1.00 85.94 103 ILE A CA 1
ATOM 816 C C . ILE A 1 103 ? 0.561 -6.864 -2.272 1.00 85.94 103 ILE A C 1
ATOM 818 O O . ILE A 1 103 ? -0.654 -6.699 -2.258 1.00 85.94 103 ILE A O 1
ATOM 822 N N . ILE A 1 104 ? 1.292 -6.730 -3.382 1.00 87.69 104 ILE A N 1
ATOM 823 C CA . ILE A 1 104 ? 0.727 -6.333 -4.679 1.00 87.69 104 ILE A CA 1
ATOM 824 C C . ILE A 1 104 ? -0.428 -7.244 -5.111 1.00 87.69 104 ILE A C 1
ATOM 826 O O . ILE A 1 104 ? -1.518 -6.717 -5.325 1.00 87.69 104 ILE A O 1
ATOM 830 N N . PRO A 1 105 ? -0.275 -8.580 -5.169 1.00 87.19 105 PRO A N 1
ATOM 831 C CA . PRO A 1 105 ? -1.385 -9.440 -5.564 1.00 87.19 105 PRO A CA 1
ATOM 832 C C . PRO A 1 105 ? -2.493 -9.495 -4.502 1.00 87.19 105 PRO A C 1
ATOM 834 O O . PRO A 1 105 ? -3.651 -9.689 -4.849 1.00 87.19 105 PRO A O 1
ATOM 837 N N . ALA A 1 106 ? -2.185 -9.270 -3.220 1.00 86.06 106 ALA A N 1
ATOM 838 C CA . ALA A 1 106 ? -3.205 -9.244 -2.170 1.00 86.06 106 ALA A CA 1
ATOM 839 C C . ALA A 1 106 ? -4.177 -8.054 -2.292 1.00 86.06 106 ALA A C 1
ATOM 841 O O . ALA A 1 106 ? -5.316 -8.157 -1.840 1.00 86.06 106 ALA A O 1
ATOM 842 N N . LEU A 1 107 ? -3.734 -6.940 -2.888 1.00 85.50 107 LEU A N 1
ATOM 843 C CA . LEU A 1 107 ? -4.523 -5.710 -3.040 1.00 85.50 107 LEU A CA 1
ATOM 844 C C . LEU A 1 107 ? -4.989 -5.448 -4.479 1.00 85.50 107 LEU A C 1
ATOM 846 O O . LEU A 1 107 ? -6.049 -4.860 -4.687 1.00 85.50 107 LEU A O 1
ATOM 850 N N . CYS A 1 108 ? -4.204 -5.866 -5.470 1.00 86.75 108 CYS A N 1
ATOM 851 C CA . CYS A 1 108 ? -4.461 -5.608 -6.887 1.00 86.75 108 CYS A CA 1
ATOM 852 C C . CYS A 1 108 ? -4.634 -6.883 -7.719 1.00 86.75 108 CYS A C 1
ATOM 854 O O . CYS A 1 108 ? -4.852 -6.771 -8.922 1.00 86.75 108 CYS A O 1
ATOM 856 N N . GLY A 1 109 ? -4.474 -8.070 -7.132 1.00 85.69 109 GLY A N 1
ATOM 857 C CA . GLY A 1 109 ? -4.622 -9.342 -7.833 1.00 85.69 109 GLY A CA 1
ATOM 858 C C . GLY A 1 109 ? -6.087 -9.752 -8.031 1.00 85.69 109 GLY A C 1
ATOM 859 O O . GLY A 1 109 ? -6.991 -9.137 -7.467 1.00 85.69 109 GLY A O 1
ATOM 860 N N . PRO A 1 110 ? -6.336 -10.818 -8.810 1.00 81.38 110 PRO A N 1
ATOM 861 C CA . PRO A 1 110 ? -7.690 -11.299 -9.101 1.00 81.38 110 PRO A CA 1
ATOM 862 C C . PRO A 1 110 ? -8.442 -11.779 -7.849 1.00 81.38 110 PRO A C 1
ATOM 864 O O . PRO A 1 110 ? -9.657 -11.624 -7.771 1.00 81.38 110 PRO A O 1
ATOM 867 N N . ASP A 1 111 ? -7.711 -12.301 -6.860 1.00 80.12 111 ASP A N 1
ATOM 868 C CA . ASP A 1 111 ? -8.244 -12.768 -5.573 1.00 80.12 111 ASP A CA 1
ATOM 869 C C . ASP A 1 111 ? -8.152 -11.697 -4.467 1.00 80.12 111 ASP A C 1
ATOM 871 O O . ASP A 1 111 ? -8.268 -12.006 -3.276 1.00 80.12 111 ASP A O 1
ATOM 875 N N . ALA A 1 112 ? -7.878 -10.438 -4.830 1.00 80.81 112 ALA A N 1
ATOM 876 C CA . ALA A 1 112 ? -7.731 -9.364 -3.859 1.00 80.81 112 ALA A CA 1
ATOM 877 C C . ALA A 1 112 ? -9.034 -9.126 -3.087 1.00 80.81 112 ALA A C 1
ATOM 879 O O . ALA A 1 112 ? -10.140 -9.164 -3.634 1.00 80.81 112 ALA A O 1
ATOM 880 N N . ARG A 1 113 ? -8.900 -8.829 -1.790 1.00 72.88 113 ARG A N 1
ATOM 881 C CA . ARG A 1 113 ? -10.047 -8.450 -0.960 1.00 72.88 113 ARG A CA 1
ATOM 882 C C . ARG A 1 113 ? -10.563 -7.100 -1.445 1.00 72.88 113 ARG A C 1
ATOM 884 O O . ARG A 1 113 ? -9.847 -6.107 -1.354 1.00 72.88 113 ARG A O 1
ATOM 891 N N . GLN A 1 114 ? -11.794 -7.063 -1.951 1.00 66.88 114 GLN A N 1
ATOM 892 C CA . GLN A 1 114 ? -12.418 -5.801 -2.334 1.00 66.88 114 GLN A CA 1
ATOM 893 C C . GLN A 1 114 ? -12.753 -4.993 -1.079 1.00 66.88 114 GLN A C 1
ATOM 8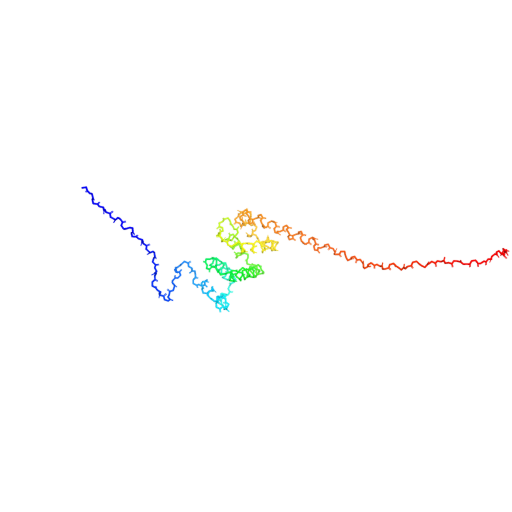95 O O . GLN A 1 114 ? -13.552 -5.423 -0.249 1.00 66.88 114 GLN A O 1
ATOM 900 N N . THR A 1 115 ? -12.114 -3.834 -0.944 1.00 68.69 115 THR A N 1
ATOM 901 C CA . THR A 1 115 ? -12.485 -2.775 -0.000 1.00 68.69 115 THR A CA 1
ATOM 902 C C . THR A 1 115 ? -13.519 -1.855 -0.630 1.00 68.69 115 THR A C 1
ATOM 904 O O . THR A 1 115 ? -13.532 -1.693 -1.853 1.00 68.69 115 THR A O 1
ATOM 907 N N . ALA A 1 116 ? -14.365 -1.218 0.185 1.00 67.94 116 ALA A N 1
ATOM 908 C CA . ALA A 1 116 ? -15.261 -0.180 -0.323 1.00 67.94 116 ALA A CA 1
ATOM 909 C C . ALA A 1 116 ? -14.464 1.044 -0.812 1.00 67.94 116 ALA A C 1
ATOM 911 O O . ALA A 1 116 ? -14.795 1.636 -1.841 1.00 67.94 116 ALA A O 1
ATOM 912 N N . ASP A 1 117 ? -13.370 1.379 -0.122 1.00 76.81 117 ASP A N 1
ATOM 913 C CA . ASP A 1 117 ? -12.441 2.425 -0.541 1.00 76.81 117 ASP A CA 1
ATOM 914 C C . ASP A 1 117 ? -11.275 1.863 -1.381 1.00 76.81 117 ASP A C 1
ATOM 916 O O . ASP A 1 117 ? -10.461 1.054 -0.926 1.00 76.81 117 ASP A O 1
ATOM 920 N N . LEU A 1 118 ? -11.175 2.326 -2.631 1.00 82.25 118 LEU A N 1
ATOM 921 C CA . LEU A 1 118 ? -10.149 1.923 -3.600 1.00 82.25 118 LEU A CA 1
ATOM 922 C C . LEU A 1 118 ? -8.874 2.781 -3.547 1.00 82.25 118 LEU A C 1
ATOM 924 O O . LEU A 1 118 ? -7.957 2.568 -4.341 1.00 82.25 118 LEU A O 1
ATOM 928 N N . SER A 1 119 ? -8.775 3.751 -2.639 1.00 83.81 119 SER A N 1
ATOM 929 C CA . SER A 1 119 ? -7.641 4.681 -2.571 1.00 83.81 119 SER A CA 1
ATOM 930 C C . SER A 1 119 ? -6.319 4.006 -2.205 1.00 83.81 119 SER A C 1
ATOM 932 O O . SER A 1 119 ? -5.282 4.415 -2.727 1.00 83.81 119 SER A O 1
ATOM 934 N N . LEU A 1 120 ? -6.312 2.945 -1.385 1.00 84.88 120 LEU A N 1
ATOM 935 C CA . LEU A 1 120 ? -5.085 2.175 -1.121 1.00 84.88 120 LEU A CA 1
ATOM 936 C C . LEU A 1 120 ? -4.614 1.440 -2.373 1.00 84.88 120 LEU A C 1
ATOM 938 O O . LEU A 1 120 ? -3.425 1.464 -2.689 1.00 84.88 120 LEU A O 1
ATOM 942 N N . ARG A 1 121 ? -5.551 0.839 -3.112 1.00 88.56 121 ARG A N 1
ATOM 943 C CA . ARG A 1 121 ? -5.274 0.207 -4.403 1.00 88.56 121 ARG A CA 1
ATOM 944 C C . ARG A 1 121 ? -4.735 1.233 -5.398 1.00 88.56 121 ARG A C 1
ATOM 946 O O . ARG A 1 121 ? -3.715 0.977 -6.028 1.00 88.56 121 ARG A O 1
ATOM 953 N N . ASP A 1 122 ? -5.341 2.415 -5.496 1.00 88.56 122 ASP A N 1
ATOM 954 C CA . ASP A 1 122 ? -4.852 3.482 -6.377 1.00 88.56 122 ASP A CA 1
ATOM 955 C C . ASP A 1 122 ? -3.471 4.017 -5.956 1.00 88.56 122 ASP A C 1
ATOM 957 O O . ASP A 1 122 ? -2.601 4.247 -6.802 1.00 88.56 122 ASP A O 1
ATOM 961 N N . THR A 1 123 ? -3.226 4.141 -4.649 1.00 88.00 123 THR A N 1
ATOM 962 C CA . THR A 1 123 ? -1.919 4.519 -4.087 1.00 88.00 123 THR A CA 1
ATOM 963 C C . THR A 1 123 ? -0.860 3.480 -4.451 1.00 88.00 123 THR A C 1
ATOM 965 O O . THR A 1 123 ? 0.230 3.833 -4.902 1.00 88.00 123 THR A O 1
ATOM 968 N N . LEU A 1 124 ? -1.185 2.191 -4.323 1.00 89.75 124 LEU A N 1
ATOM 969 C CA . LEU A 1 124 ? -0.285 1.100 -4.680 1.00 89.75 124 LEU A CA 1
ATOM 970 C C . LEU A 1 124 ? -0.028 1.026 -6.189 1.00 89.75 124 LEU A C 1
ATOM 972 O O . LEU A 1 124 ? 1.109 0.806 -6.601 1.00 89.75 124 LEU A O 1
ATOM 976 N N . LEU A 1 125 ? -1.045 1.249 -7.021 1.00 91.50 125 LEU A N 1
ATOM 977 C CA . LEU A 1 125 ? -0.886 1.319 -8.476 1.00 91.50 125 LEU A CA 1
ATOM 978 C C . LEU A 1 125 ? -0.006 2.502 -8.884 1.00 91.50 125 LEU A C 1
ATOM 980 O O . LEU A 1 125 ? 0.869 2.353 -9.732 1.00 91.50 125 LEU A O 1
ATOM 984 N N . SER A 1 126 ? -0.187 3.657 -8.244 1.00 91.12 126 SER A N 1
ATOM 985 C CA . SER A 1 126 ? 0.645 4.844 -8.470 1.00 91.12 126 SER A CA 1
ATOM 986 C C . SER A 1 126 ? 2.099 4.600 -8.057 1.00 91.12 126 SER A C 1
ATOM 988 O O . SER A 1 126 ? 3.018 4.962 -8.794 1.00 91.12 126 SER A O 1
ATOM 990 N N . PHE A 1 127 ? 2.318 3.906 -6.937 1.00 90.75 127 PHE A N 1
ATOM 991 C CA . PHE A 1 127 ? 3.639 3.435 -6.521 1.00 90.75 127 PHE A CA 1
ATOM 992 C C . PHE A 1 127 ? 4.254 2.480 -7.558 1.00 90.75 127 PHE A C 1
ATOM 994 O O . PHE A 1 127 ? 5.393 2.677 -7.984 1.00 90.75 127 PHE A O 1
ATOM 1001 N N . CYS A 1 128 ? 3.495 1.482 -8.024 1.00 91.00 128 CYS A N 1
ATOM 1002 C CA . CYS A 1 128 ? 3.965 0.524 -9.026 1.00 91.00 128 CYS A CA 1
ATOM 1003 C C . CYS A 1 128 ? 4.313 1.202 -10.356 1.00 91.00 128 CYS A C 1
ATOM 1005 O O . CYS A 1 128 ? 5.326 0.852 -10.950 1.00 91.00 128 CYS A O 1
ATOM 1007 N N . ALA A 1 129 ? 3.518 2.179 -10.803 1.00 91.88 129 ALA A N 1
ATOM 1008 C CA . ALA A 1 129 ? 3.779 2.944 -12.021 1.00 91.88 129 ALA A CA 1
ATOM 1009 C C . ALA A 1 129 ? 5.068 3.772 -11.899 1.00 91.88 129 ALA A C 1
ATOM 1011 O O . ALA A 1 129 ? 5.931 3.716 -12.772 1.00 91.88 129 ALA A O 1
ATOM 1012 N N . THR A 1 130 ? 5.228 4.482 -10.779 1.00 91.56 130 THR A N 1
ATOM 1013 C CA . THR A 1 130 ? 6.387 5.354 -10.516 1.00 91.56 130 THR A CA 1
ATOM 1014 C C . THR A 1 130 ? 7.689 4.560 -10.426 1.00 91.56 130 THR A C 1
ATOM 1016 O O . THR A 1 130 ? 8.732 4.987 -10.916 1.00 91.56 130 THR A O 1
ATOM 1019 N N . HIS A 1 131 ? 7.638 3.375 -9.820 1.00 90.31 131 HIS A N 1
ATOM 1020 C CA . HIS A 1 131 ? 8.811 2.533 -9.604 1.00 90.31 131 HIS A CA 1
ATOM 1021 C C . HIS A 1 131 ? 8.896 1.343 -10.556 1.00 90.31 131 HIS A C 1
ATOM 1023 O O . HIS A 1 131 ? 9.700 0.437 -10.323 1.00 90.31 131 HIS A O 1
ATOM 1029 N N . TYR A 1 132 ? 8.121 1.350 -11.643 1.00 89.69 132 TYR A N 1
ATOM 1030 C CA . TYR A 1 132 ? 8.000 0.211 -12.551 1.00 89.69 132 TYR A CA 1
ATOM 1031 C C . TYR A 1 132 ? 9.364 -0.263 -13.062 1.00 89.69 132 TYR A C 1
ATOM 1033 O O . TYR A 1 132 ? 9.677 -1.448 -12.996 1.00 89.69 132 TYR A O 1
ATOM 1041 N N . ALA A 1 133 ? 10.229 0.670 -13.471 1.00 87.81 133 ALA A N 1
ATOM 1042 C CA . ALA A 1 133 ? 11.572 0.361 -13.962 1.00 87.81 133 ALA A CA 1
ATOM 1043 C C . ALA A 1 133 ? 12.468 -0.333 -12.918 1.00 87.81 133 ALA A C 1
ATOM 1045 O O . ALA A 1 133 ? 13.288 -1.171 -13.284 1.00 87.81 133 ALA A O 1
ATOM 1046 N N . LYS A 1 134 ? 12.317 -0.008 -11.625 1.00 88.19 134 LYS A N 1
ATOM 1047 C CA . LYS A 1 134 ? 13.033 -0.688 -10.532 1.00 88.19 134 LYS A CA 1
ATOM 1048 C C . LYS A 1 134 ? 12.406 -2.050 -10.237 1.00 88.19 134 LYS A C 1
ATOM 1050 O O . LYS A 1 134 ? 13.122 -3.033 -10.100 1.00 88.19 134 LYS A O 1
ATOM 1055 N N . LEU A 1 135 ? 11.074 -2.119 -10.177 1.00 87.25 135 LEU A N 1
ATOM 1056 C CA . LEU A 1 135 ? 10.343 -3.362 -9.921 1.00 87.25 135 LEU A CA 1
ATOM 1057 C C . LEU A 1 135 ? 10.626 -4.421 -10.995 1.00 87.25 135 LEU A C 1
ATOM 1059 O O . LEU A 1 135 ? 10.819 -5.589 -10.672 1.00 87.25 135 LEU A O 1
ATOM 1063 N N . PHE A 1 136 ? 10.740 -4.002 -12.256 1.00 88.31 136 PHE A N 1
ATOM 1064 C CA . PHE A 1 136 ? 11.009 -4.883 -13.390 1.00 88.31 136 PHE A CA 1
ATOM 1065 C C . PHE A 1 136 ? 12.409 -5.524 -13.371 1.00 88.31 136 PHE A C 1
ATOM 1067 O O . PHE A 1 136 ? 12.635 -6.519 -14.059 1.00 88.31 136 PHE A O 1
ATOM 1074 N N . GLN A 1 137 ? 13.348 -4.995 -12.577 1.00 88.88 137 GLN A N 1
ATOM 1075 C CA . GLN A 1 137 ? 14.680 -5.591 -12.407 1.00 88.88 137 GLN A CA 1
ATOM 1076 C C . GLN A 1 137 ? 14.651 -6.861 -11.551 1.00 88.88 137 GLN A C 1
ATOM 1078 O O . GLN A 1 137 ? 15.576 -7.665 -11.626 1.00 88.88 137 GLN A O 1
ATOM 1083 N N . PHE A 1 138 ? 13.601 -7.071 -10.752 1.00 87.50 138 PHE A N 1
ATOM 1084 C CA . PHE A 1 138 ? 13.471 -8.273 -9.937 1.00 87.50 138 PHE A CA 1
ATOM 1085 C C . PHE A 1 138 ? 12.855 -9.415 -10.751 1.00 87.50 138 PHE A C 1
ATOM 1087 O O . PHE A 1 138 ? 11.716 -9.313 -11.211 1.00 87.50 138 PHE A O 1
ATOM 1094 N N . ASP A 1 139 ? 13.566 -10.541 -10.861 1.00 88.25 139 ASP A N 1
ATOM 1095 C CA . ASP A 1 139 ? 13.080 -11.728 -11.584 1.00 88.25 139 ASP A CA 1
ATOM 1096 C C . ASP A 1 139 ? 11.719 -12.207 -11.057 1.00 88.25 139 ASP A C 1
ATOM 1098 O O . ASP A 1 139 ? 10.800 -12.443 -11.835 1.00 88.25 139 ASP A O 1
ATOM 1102 N N . ILE A 1 140 ? 11.538 -12.208 -9.730 1.00 88.69 140 ILE A N 1
ATOM 1103 C CA . ILE A 1 140 ? 10.287 -12.621 -9.071 1.00 88.69 140 ILE A CA 1
ATOM 1104 C C . ILE A 1 140 ? 9.094 -11.772 -9.543 1.00 88.69 140 ILE A C 1
ATOM 1106 O O . ILE A 1 140 ? 7.991 -12.296 -9.714 1.00 88.69 140 ILE A O 1
ATOM 1110 N N . PHE A 1 141 ? 9.300 -10.469 -9.770 1.00 88.75 141 PHE A N 1
ATOM 1111 C CA . PHE A 1 141 ? 8.253 -9.584 -10.283 1.00 88.75 141 PHE A CA 1
ATOM 1112 C C . PHE A 1 141 ? 7.907 -9.930 -11.731 1.00 88.75 141 PHE A C 1
ATOM 1114 O O . PHE A 1 141 ? 6.733 -10.073 -12.060 1.00 88.75 141 PHE A O 1
ATOM 1121 N N . ARG A 1 142 ? 8.919 -10.116 -12.587 1.00 90.06 142 ARG A N 1
ATOM 1122 C CA . ARG A 1 142 ? 8.730 -10.502 -13.994 1.00 90.06 142 ARG A CA 1
ATOM 1123 C C . ARG A 1 142 ? 8.007 -11.836 -14.142 1.00 90.06 142 ARG A C 1
ATOM 1125 O O . ARG A 1 142 ? 7.123 -11.948 -14.990 1.00 90.06 142 ARG A O 1
ATOM 1132 N N . ASP A 1 143 ? 8.371 -12.819 -13.331 1.00 90.25 143 ASP A N 1
ATOM 1133 C CA . ASP A 1 143 ? 7.759 -14.145 -13.368 1.00 90.25 143 ASP A CA 1
ATOM 1134 C C . ASP A 1 143 ? 6.302 -14.073 -12.895 1.00 90.25 143 ASP A C 1
ATOM 1136 O O . ASP A 1 143 ? 5.404 -14.557 -13.579 1.00 90.25 143 ASP A O 1
ATOM 1140 N N . SER A 1 144 ? 6.036 -13.350 -11.800 1.00 87.12 144 SER A N 1
ATOM 1141 C CA . SER A 1 144 ? 4.670 -13.145 -11.287 1.00 87.12 144 SER A CA 1
ATOM 1142 C C . SER A 1 144 ? 3.781 -12.352 -12.254 1.00 87.12 144 SER A C 1
ATOM 1144 O O . SER A 1 144 ? 2.578 -12.605 -12.345 1.00 87.12 144 SER A O 1
ATOM 1146 N N . LEU A 1 145 ? 4.365 -11.392 -12.980 1.00 88.25 145 LEU A N 1
ATOM 1147 C CA . LEU A 1 145 ? 3.678 -10.618 -14.012 1.00 88.25 145 LEU A CA 1
ATOM 1148 C C . LEU A 1 145 ? 3.345 -11.489 -15.231 1.00 88.25 145 LEU A C 1
ATOM 1150 O O . LEU A 1 145 ? 2.232 -11.410 -15.743 1.00 88.25 145 LEU A O 1
ATOM 1154 N N . ARG A 1 146 ? 4.276 -12.350 -15.669 1.00 87.75 146 ARG A N 1
ATOM 1155 C CA . ARG A 1 146 ? 4.059 -13.306 -16.771 1.00 87.75 146 ARG A CA 1
ATOM 1156 C C . ARG A 1 146 ? 2.963 -14.315 -16.442 1.00 87.75 146 ARG A C 1
ATOM 1158 O O . ARG A 1 146 ? 2.162 -14.644 -17.310 1.00 87.75 146 ARG A O 1
ATOM 1165 N N . ASP A 1 147 ? 2.924 -14.767 -15.195 1.00 87.19 147 ASP A N 1
ATOM 1166 C CA . ASP A 1 147 ? 1.908 -15.680 -14.678 1.00 87.19 147 ASP A CA 1
ATOM 1167 C C . ASP A 1 147 ? 0.500 -15.061 -14.621 1.00 87.19 147 ASP A C 1
ATOM 1169 O O . ASP A 1 147 ? -0.469 -15.785 -14.392 1.00 87.19 147 ASP A O 1
ATOM 1173 N N . GLY A 1 148 ? 0.367 -13.737 -14.779 1.00 83.06 148 GLY A N 1
ATOM 1174 C CA . GLY A 1 148 ? -0.918 -13.034 -14.710 1.00 83.06 148 GLY A CA 1
ATOM 1175 C C . GLY A 1 148 ? -1.552 -13.025 -13.315 1.00 83.06 148 GLY A C 1
ATOM 1176 O O . GLY A 1 148 ? -2.731 -12.722 -13.175 1.00 83.06 148 GLY A O 1
ATOM 1177 N N . LYS A 1 149 ? -0.788 -13.365 -12.270 1.00 84.44 149 LYS A N 1
ATOM 1178 C CA . LYS A 1 149 ? -1.276 -13.436 -10.878 1.00 84.44 149 LYS A CA 1
ATOM 1179 C C . LYS A 1 149 ? -1.094 -12.129 -10.113 1.00 84.44 149 LYS A C 1
ATOM 1181 O O . LYS A 1 149 ? -1.589 -11.990 -8.999 1.00 84.44 149 LYS A O 1
ATOM 1186 N N . LEU A 1 150 ? -0.330 -11.199 -10.682 1.00 85.69 150 LEU A N 1
ATOM 1187 C CA . LEU A 1 150 ? 0.113 -10.003 -9.977 1.00 85.69 150 LEU A CA 1
ATOM 1188 C C . LEU A 1 150 ? -0.944 -8.895 -9.958 1.00 85.69 150 LEU A C 1
ATOM 1190 O O . LEU A 1 150 ? -1.129 -8.240 -8.935 1.00 85.69 150 LEU A O 1
ATOM 1194 N N . PHE A 1 151 ? -1.633 -8.710 -11.082 1.00 88.94 151 PHE A N 1
ATOM 1195 C CA . PHE A 1 151 ? -2.644 -7.680 -11.271 1.00 88.94 151 PHE A CA 1
ATOM 1196 C C . PHE A 1 151 ? -3.884 -8.293 -11.916 1.00 88.94 151 PHE A C 1
ATOM 1198 O O . PHE A 1 151 ? -3.772 -9.109 -12.829 1.00 88.94 151 PHE A O 1
ATOM 1205 N N . ASP A 1 152 ? -5.060 -7.875 -11.463 1.00 89.81 152 ASP A N 1
ATOM 1206 C CA . ASP A 1 152 ? -6.305 -8.106 -12.180 1.00 89.81 152 ASP A CA 1
ATOM 1207 C C . ASP A 1 152 ? -6.379 -7.239 -13.454 1.00 89.81 152 ASP A C 1
ATOM 1209 O O . ASP A 1 152 ? -5.511 -6.399 -13.729 1.00 89.81 152 ASP A O 1
ATOM 1213 N N . VAL A 1 153 ? -7.414 -7.458 -14.265 1.00 89.06 153 VAL A N 1
ATOM 1214 C CA . VAL A 1 153 ? -7.578 -6.767 -15.553 1.00 89.06 153 VAL A CA 1
ATOM 1215 C C . VAL A 1 153 ? -7.700 -5.248 -15.369 1.00 89.06 153 VAL A C 1
ATOM 1217 O O . VAL A 1 153 ? -7.051 -4.494 -16.088 1.00 89.06 153 VAL A O 1
ATOM 1220 N N . ASP A 1 154 ? -8.468 -4.788 -14.379 1.00 89.12 154 ASP A N 1
ATOM 1221 C CA . ASP A 1 154 ? -8.681 -3.359 -14.108 1.00 89.12 154 ASP A CA 1
ATOM 1222 C C . ASP A 1 154 ? -7.405 -2.680 -13.579 1.00 89.12 154 ASP A C 1
ATOM 1224 O O . ASP A 1 154 ? -7.029 -1.597 -14.028 1.00 89.12 154 ASP A O 1
ATOM 1228 N N . ALA A 1 155 ? -6.697 -3.343 -12.666 1.00 88.50 155 ALA A N 1
ATOM 1229 C CA . ALA A 1 155 ? -5.420 -2.913 -12.122 1.00 88.50 155 ALA A CA 1
ATOM 1230 C C . ALA A 1 155 ? -4.365 -2.809 -13.226 1.00 88.50 155 ALA A C 1
ATOM 1232 O O . ALA A 1 155 ? -3.621 -1.831 -13.264 1.00 88.50 155 ALA A O 1
ATOM 1233 N N . THR A 1 156 ? -4.328 -3.778 -14.143 1.00 91.06 156 THR A N 1
ATOM 1234 C CA . THR A 1 156 ? -3.401 -3.781 -15.282 1.00 91.06 156 THR A CA 1
ATOM 1235 C C . THR A 1 156 ? -3.668 -2.605 -16.217 1.00 91.06 156 THR A C 1
ATOM 1237 O O . THR A 1 156 ? -2.735 -1.881 -16.569 1.00 91.06 156 THR A O 1
ATOM 1240 N N . THR A 1 157 ? -4.932 -2.365 -16.580 1.00 91.88 157 THR A N 1
ATOM 1241 C CA . THR A 1 157 ? -5.311 -1.233 -17.438 1.00 91.88 157 THR A CA 1
ATOM 1242 C C . THR A 1 157 ? -4.949 0.100 -16.787 1.00 91.88 157 THR A C 1
ATOM 1244 O O . THR A 1 157 ? -4.251 0.909 -17.398 1.00 91.88 157 THR A O 1
ATOM 1247 N N . LYS A 1 158 ? -5.313 0.301 -15.515 1.00 91.50 158 LYS A N 1
ATOM 1248 C CA . LYS A 1 158 ? -4.982 1.527 -14.769 1.00 91.50 158 LYS A CA 1
ATOM 1249 C C . LYS A 1 158 ? -3.480 1.728 -14.598 1.00 91.50 158 LYS A C 1
ATOM 1251 O O . LYS A 1 158 ? -2.997 2.858 -14.654 1.00 91.50 158 LYS A O 1
ATOM 1256 N N . LEU A 1 159 ? -2.726 0.650 -14.380 1.00 92.31 159 LEU A N 1
ATOM 1257 C CA . LEU A 1 159 ? -1.270 0.708 -14.300 1.00 92.31 159 LEU A CA 1
ATOM 1258 C C . LEU A 1 159 ? -0.678 1.204 -15.622 1.00 92.31 159 LEU A C 1
ATOM 1260 O O . LEU A 1 159 ? 0.147 2.117 -15.613 1.00 92.31 159 LEU A O 1
ATOM 1264 N N . LEU A 1 160 ? -1.121 0.641 -16.748 1.00 91.12 160 LEU A N 1
ATOM 1265 C CA . LEU A 1 160 ? -0.652 1.034 -18.075 1.00 91.12 160 LEU A CA 1
ATOM 1266 C C . LEU A 1 160 ? -0.992 2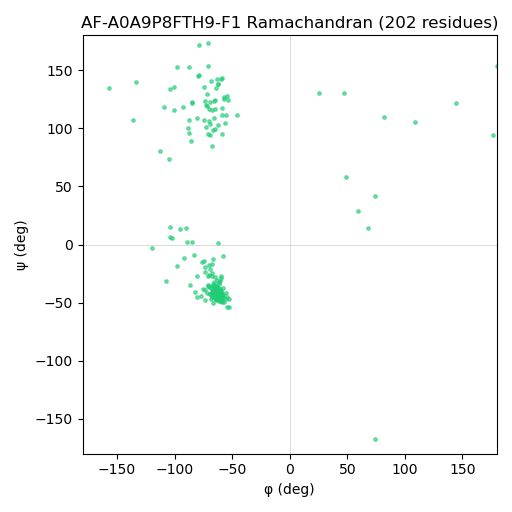.498 -18.390 1.00 91.12 160 LEU A C 1
ATOM 1268 O O . LEU A 1 160 ? -0.135 3.231 -18.882 1.00 91.12 160 LEU A O 1
ATOM 1272 N N . GLU A 1 161 ? -2.201 2.944 -18.046 1.00 92.88 161 GLU A N 1
ATOM 1273 C CA . GLU A 1 161 ? -2.617 4.346 -18.175 1.00 92.88 161 GLU A CA 1
ATOM 1274 C C . GLU A 1 161 ? -1.727 5.286 -17.352 1.00 92.88 161 GLU A C 1
ATOM 1276 O O . GLU A 1 161 ? -1.246 6.296 -17.871 1.00 92.88 161 GLU A O 1
ATOM 1281 N N . LYS A 1 162 ? -1.447 4.945 -16.086 1.00 92.88 162 LYS A N 1
ATOM 1282 C CA . LYS A 1 162 ? -0.575 5.747 -15.212 1.00 92.88 162 LYS A CA 1
ATOM 1283 C C . LYS A 1 162 ? 0.859 5.809 -15.736 1.00 92.88 162 LYS A C 1
ATOM 1285 O O . LYS A 1 162 ? 1.445 6.889 -15.747 1.00 92.88 162 LYS A O 1
ATOM 1290 N N . ILE A 1 163 ? 1.415 4.690 -16.204 1.00 92.50 163 ILE A N 1
ATOM 1291 C CA . ILE A 1 163 ? 2.756 4.660 -16.811 1.00 92.50 163 ILE A CA 1
ATOM 1292 C C . ILE A 1 163 ? 2.792 5.553 -18.059 1.00 92.50 163 ILE A C 1
ATOM 1294 O O . ILE A 1 163 ? 3.694 6.380 -18.196 1.00 92.50 163 ILE A O 1
ATOM 1298 N N . GLY A 1 164 ? 1.787 5.441 -18.935 1.00 90.81 164 GLY A N 1
ATOM 1299 C CA . GLY A 1 164 ? 1.668 6.286 -20.124 1.00 90.81 164 GLY A CA 1
ATOM 1300 C C . GLY A 1 164 ? 1.583 7.777 -19.783 1.00 90.81 164 GLY A C 1
ATOM 1301 O O . GLY A 1 164 ? 2.272 8.593 -20.395 1.00 90.81 164 GLY A O 1
ATOM 1302 N N . ALA A 1 165 ? 0.800 8.139 -18.763 1.00 90.75 165 ALA A N 1
ATOM 1303 C CA . ALA A 1 165 ? 0.678 9.518 -18.297 1.00 90.75 165 ALA A CA 1
ATOM 1304 C C . ALA A 1 165 ? 2.006 10.080 -17.760 1.00 90.75 165 ALA A C 1
ATOM 1306 O O . ALA A 1 165 ? 2.364 11.210 -18.096 1.00 90.75 165 ALA A O 1
ATOM 1307 N N . ILE A 1 166 ? 2.755 9.292 -16.978 1.00 88.19 166 ILE A N 1
ATOM 1308 C CA . ILE A 1 166 ? 4.071 9.689 -16.449 1.00 88.19 166 ILE A CA 1
ATOM 1309 C C . ILE A 1 166 ? 5.046 9.967 -17.601 1.00 88.19 166 ILE A C 1
ATOM 1311 O O . ILE A 1 166 ? 5.673 11.026 -17.634 1.00 88.19 166 ILE A O 1
ATOM 1315 N N . MET A 1 167 ? 5.114 9.078 -18.596 1.00 86.00 167 MET A N 1
ATOM 1316 C CA . MET A 1 167 ? 6.005 9.252 -19.751 1.00 86.00 167 MET A CA 1
ATOM 1317 C C . MET A 1 167 ? 5.663 10.489 -20.595 1.00 86.00 167 MET A C 1
ATOM 1319 O O . MET A 1 167 ? 6.554 11.197 -21.070 1.00 86.00 167 MET A O 1
ATOM 1323 N N . LEU A 1 168 ? 4.372 10.788 -20.773 1.00 86.75 168 LEU A N 1
ATOM 1324 C CA . LEU A 1 168 ? 3.934 11.990 -21.489 1.00 86.75 168 LEU A CA 1
ATOM 1325 C C . LEU A 1 168 ? 4.252 13.277 -20.712 1.00 86.75 168 LEU A C 1
ATOM 1327 O O . LEU A 1 168 ? 4.634 14.282 -21.316 1.00 86.75 168 LEU A O 1
ATOM 1331 N N . GLN A 1 169 ? 4.131 13.255 -19.381 1.00 81.12 169 GLN A N 1
ATOM 1332 C CA . GLN A 1 169 ? 4.506 14.388 -18.532 1.00 81.12 169 GLN A CA 1
ATOM 1333 C C . GLN A 1 169 ? 6.012 14.662 -18.568 1.00 81.12 169 GLN A C 1
ATOM 1335 O O . GLN A 1 169 ? 6.407 15.826 -18.664 1.00 81.12 169 GLN A O 1
ATOM 1340 N N . GLU A 1 170 ? 6.854 13.624 -18.568 1.00 77.69 170 GLU A N 1
ATOM 1341 C CA . GLU A 1 170 ? 8.306 13.784 -18.723 1.00 77.69 170 GLU A CA 1
ATOM 1342 C C . GLU A 1 170 ? 8.671 14.462 -20.053 1.00 77.69 170 GLU A C 1
ATOM 1344 O O . GLU A 1 170 ? 9.492 15.385 -20.071 1.00 77.69 170 GLU A O 1
ATOM 1349 N N . GLN A 1 171 ? 8.018 14.096 -21.163 1.00 73.38 171 GLN A N 1
ATOM 1350 C CA . GLN A 1 171 ? 8.232 14.767 -22.453 1.00 73.38 171 GLN A CA 1
ATOM 1351 C C . GLN A 1 171 ? 7.770 16.227 -22.451 1.00 73.38 171 GLN A C 1
ATOM 1353 O O . GLN A 1 171 ? 8.455 17.092 -23.003 1.00 73.38 171 GLN A O 1
ATOM 1358 N N . ALA A 1 172 ? 6.620 16.520 -21.844 1.00 73.88 172 ALA A N 1
ATOM 1359 C CA . ALA A 1 172 ? 6.095 17.879 -21.760 1.00 73.88 172 ALA A CA 1
ATOM 1360 C C . ALA A 1 172 ? 6.991 18.790 -20.902 1.00 73.88 172 ALA A C 1
ATOM 1362 O O . ALA A 1 172 ? 7.206 19.948 -21.260 1.00 73.88 172 ALA A O 1
ATOM 1363 N N . ASN A 1 173 ? 7.558 18.260 -19.813 1.00 71.25 173 ASN A N 1
ATOM 1364 C CA . ASN A 1 173 ? 8.473 18.985 -18.929 1.00 71.25 173 ASN A CA 1
ATOM 1365 C C . ASN A 1 173 ? 9.874 19.187 -19.539 1.00 71.25 173 ASN A C 1
ATOM 1367 O O . ASN A 1 173 ? 10.579 20.124 -19.176 1.00 71.25 173 ASN A O 1
ATOM 1371 N N . SER A 1 174 ? 10.264 18.336 -20.493 1.00 64.00 174 SER A N 1
ATOM 1372 C CA . SER A 1 174 ? 11.559 18.405 -21.187 1.00 64.00 174 SER A CA 1
ATOM 1373 C C . SER A 1 174 ? 11.581 19.392 -22.360 1.00 64.00 174 SER A C 1
ATOM 1375 O O . SER A 1 174 ? 12.648 19.675 -22.906 1.00 64.00 174 SER A O 1
ATOM 1377 N N . ARG A 1 175 ? 10.429 19.943 -22.773 1.00 56.50 175 ARG A N 1
ATOM 1378 C CA . ARG A 1 175 ? 10.407 21.038 -23.752 1.00 56.50 175 ARG A CA 1
ATOM 1379 C C . ARG A 1 175 ? 10.883 22.318 -23.060 1.00 56.50 175 ARG A C 1
ATOM 1381 O O . ARG A 1 175 ? 10.270 22.712 -22.066 1.00 56.50 175 ARG A O 1
ATOM 1388 N N . PRO A 1 176 ? 11.932 23.002 -23.559 1.00 55.03 176 PRO A N 1
ATOM 1389 C CA . PRO A 1 176 ? 12.331 24.278 -22.989 1.00 55.03 176 PRO A CA 1
ATOM 1390 C C . PRO A 1 176 ? 11.129 25.219 -23.054 1.00 55.03 176 PRO A C 1
ATOM 1392 O O . PRO A 1 176 ? 10.526 25.393 -24.117 1.00 55.03 176 PRO A O 1
ATOM 1395 N N . ARG A 1 177 ? 10.754 25.815 -21.914 1.00 52.97 177 ARG A N 1
ATOM 1396 C CA . ARG A 1 177 ? 9.817 26.940 -21.920 1.00 52.97 177 ARG A CA 1
ATOM 1397 C C . ARG A 1 177 ? 10.424 27.975 -22.859 1.00 52.97 177 ARG A C 1
ATOM 1399 O O . ARG A 1 177 ? 11.475 28.527 -22.541 1.00 52.97 177 ARG A O 1
ATOM 1406 N N . CYS A 1 178 ? 9.798 28.214 -24.011 1.00 53.62 178 CYS A N 1
ATOM 1407 C CA . CYS A 1 178 ? 10.101 29.387 -24.815 1.00 53.62 178 CYS A CA 1
ATOM 1408 C C . CYS A 1 178 ? 9.823 30.601 -23.930 1.00 53.62 178 CYS A C 1
ATOM 1410 O O . CYS A 1 178 ? 8.681 31.035 -23.785 1.00 53.62 178 CYS A O 1
ATOM 1412 N N . VAL A 1 179 ? 10.870 31.111 -23.289 1.00 58.53 179 VAL A N 1
ATOM 1413 C CA . VAL A 1 179 ? 10.865 32.437 -22.697 1.00 58.53 179 VAL A CA 1
ATOM 1414 C C . VAL A 1 179 ? 10.777 33.368 -23.895 1.00 58.53 179 VAL A C 1
ATOM 1416 O O . VAL A 1 179 ? 11.762 33.574 -24.60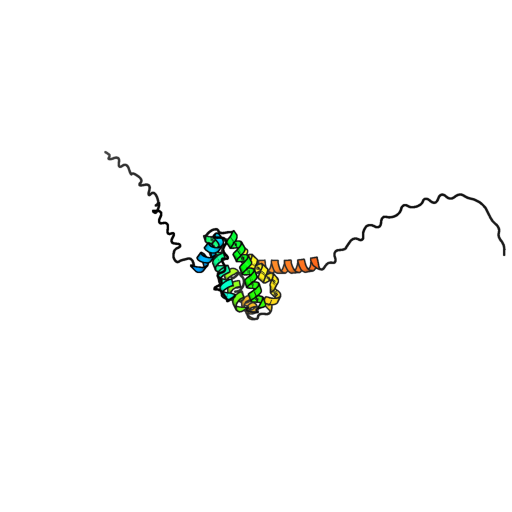2 1.00 58.53 179 VAL A O 1
ATOM 1419 N N . LEU A 1 180 ? 9.566 33.835 -24.201 1.00 61.38 180 LEU A N 1
ATOM 1420 C CA . LEU A 1 180 ? 9.390 34.917 -25.159 1.00 61.38 180 LEU A CA 1
ATOM 1421 C C . LEU A 1 180 ? 10.292 36.067 -24.690 1.00 61.38 180 LEU A C 1
ATOM 1423 O O . LEU A 1 180 ? 10.182 36.462 -23.523 1.00 61.38 180 LEU A O 1
ATOM 1427 N N . PRO A 1 181 ? 11.204 36.580 -25.535 1.00 54.81 181 PRO A N 1
ATOM 1428 C CA . PRO A 1 181 ? 11.996 37.734 -25.152 1.00 54.81 181 PRO A CA 1
ATOM 1429 C C . PRO A 1 181 ? 11.040 38.893 -24.828 1.00 54.81 181 PRO A C 1
ATOM 1431 O O . PRO A 1 181 ? 9.993 39.016 -25.477 1.00 54.81 181 PRO A O 1
ATOM 1434 N N . PRO A 1 182 ? 11.353 39.733 -23.824 1.00 53.62 182 PRO A N 1
ATOM 1435 C CA . PRO A 1 182 ? 10.557 40.920 -23.559 1.00 53.62 182 PRO A CA 1
ATOM 1436 C C . PRO A 1 182 ? 10.466 41.725 -24.854 1.00 53.62 182 PRO A C 1
ATOM 1438 O O . PRO A 1 182 ? 11.485 41.970 -25.502 1.00 53.62 182 PRO A O 1
ATOM 1441 N N . ARG A 1 183 ? 9.234 42.069 -25.258 1.00 55.38 183 ARG A N 1
ATOM 1442 C CA . ARG A 1 183 ? 8.958 42.906 -26.431 1.00 55.38 183 ARG A CA 1
ATOM 1443 C C . ARG A 1 183 ? 9.908 44.100 -26.394 1.00 55.38 183 ARG A C 1
ATOM 1445 O O . ARG A 1 183 ? 9.789 44.945 -25.509 1.00 55.38 183 ARG A O 1
ATOM 1452 N N . ALA A 1 184 ? 10.846 44.148 -27.336 1.00 51.47 184 ALA A N 1
ATOM 1453 C CA . ALA A 1 184 ? 11.643 45.337 -27.557 1.00 51.47 184 ALA A CA 1
ATOM 1454 C C . ALA A 1 184 ? 10.665 46.469 -27.893 1.00 51.47 184 ALA A C 1
ATOM 1456 O O . ALA A 1 184 ? 9.912 46.375 -28.863 1.00 51.47 184 ALA A O 1
ATOM 1457 N N . PHE A 1 185 ? 10.626 47.495 -27.045 1.00 53.88 185 PHE A N 1
ATOM 1458 C CA . PHE A 1 185 ? 9.977 48.756 -27.368 1.00 53.88 185 PHE A CA 1
ATOM 1459 C C . PHE A 1 185 ? 10.667 49.308 -28.616 1.00 53.88 185 PHE A C 1
ATOM 1461 O O . PHE A 1 185 ? 11.844 49.659 -28.571 1.00 53.88 185 PHE A O 1
ATOM 1468 N N . SER A 1 186 ? 9.955 49.335 -29.739 1.00 57.12 186 SER A N 1
ATOM 1469 C CA . SER A 1 186 ? 10.398 50.056 -30.928 1.00 57.12 186 SER A CA 1
ATOM 1470 C C . SER A 1 186 ? 10.432 51.554 -30.594 1.00 57.12 186 SER A C 1
ATOM 1472 O O . SER A 1 186 ? 9.410 52.075 -30.138 1.00 57.12 186 SER A O 1
ATOM 1474 N N . PRO A 1 187 ? 11.565 52.257 -30.767 1.00 57.16 187 PRO A N 1
ATOM 1475 C CA . PRO A 1 187 ? 11.593 53.706 -30.618 1.00 57.16 187 PRO A CA 1
ATOM 1476 C C . PRO A 1 187 ? 10.845 54.387 -31.784 1.00 57.16 187 PRO A C 1
ATOM 1478 O O . PRO A 1 187 ? 10.757 53.800 -32.867 1.00 57.16 187 PRO A O 1
ATOM 1481 N N . PRO A 1 188 ? 10.295 55.600 -31.586 1.00 47.53 188 PRO A N 1
ATOM 1482 C CA . PRO A 1 188 ? 9.572 56.319 -32.632 1.00 47.53 188 PRO A CA 1
ATOM 1483 C C . PRO A 1 188 ? 10.533 56.772 -33.739 1.00 47.53 188 PRO A C 1
ATOM 1485 O O . PRO A 1 188 ? 11.649 57.204 -33.445 1.00 47.53 188 PRO A O 1
ATOM 1488 N N . LEU A 1 189 ? 10.088 56.683 -34.999 1.00 48.09 189 LEU A N 1
ATOM 1489 C CA . LEU A 1 189 ? 10.756 57.310 -36.140 1.00 48.09 189 LEU A CA 1
ATOM 1490 C C . LEU A 1 189 ? 10.881 58.820 -35.888 1.00 48.09 189 LEU A C 1
ATOM 1492 O O . LEU A 1 189 ? 9.877 59.482 -35.636 1.00 48.09 189 LEU A O 1
ATOM 1496 N N . LEU A 1 190 ? 12.105 59.342 -35.978 1.00 52.00 190 LEU A N 1
ATOM 1497 C CA . LEU A 1 190 ? 12.343 60.768 -36.173 1.00 52.00 190 LEU A CA 1
ATOM 1498 C C . LEU A 1 190 ? 11.967 61.105 -37.617 1.00 52.00 190 LEU A C 1
ATOM 1500 O O . LEU A 1 190 ? 12.512 60.514 -38.550 1.00 52.00 190 LEU A O 1
ATOM 1504 N N . GLU A 1 191 ? 11.007 62.009 -37.771 1.00 52.81 191 GLU A N 1
ATOM 1505 C CA . GLU A 1 191 ? 10.693 62.649 -39.043 1.00 52.81 191 GLU A CA 1
ATOM 1506 C C . GLU A 1 191 ? 11.859 63.582 -39.407 1.00 52.81 191 GLU A C 1
ATOM 1508 O O . GLU A 1 191 ? 12.281 64.421 -38.610 1.00 52.81 191 GLU A O 1
ATOM 1513 N N . ASP A 1 192 ? 12.432 63.332 -40.582 1.00 45.62 192 ASP A N 1
ATOM 1514 C CA . ASP A 1 192 ? 13.503 64.100 -41.209 1.00 45.62 192 ASP A CA 1
ATOM 1515 C C . ASP A 1 192 ? 12.833 65.222 -42.015 1.00 45.62 192 ASP A C 1
ATOM 1517 O O . ASP A 1 192 ? 12.349 64.991 -43.124 1.00 45.62 192 ASP A O 1
ATOM 1521 N N . ASP A 1 193 ? 12.724 66.413 -41.426 1.00 51.12 193 ASP A N 1
ATOM 1522 C CA . ASP A 1 193 ? 12.378 67.629 -42.165 1.00 51.12 193 ASP A CA 1
ATOM 1523 C C . ASP A 1 193 ? 13.672 68.242 -42.704 1.00 51.12 193 ASP A C 1
ATOM 1525 O O . ASP A 1 193 ? 14.506 68.775 -41.965 1.00 51.12 193 ASP A O 1
ATOM 1529 N N . GLY A 1 194 ? 13.848 68.103 -44.016 1.00 49.84 194 GLY A N 1
ATOM 1530 C CA . GLY A 1 194 ? 14.907 68.748 -44.771 1.00 49.84 194 GLY A CA 1
ATOM 1531 C C . GLY A 1 194 ? 14.592 70.211 -45.069 1.00 49.84 194 GLY A C 1
ATOM 1532 O O . GLY A 1 194 ? 13.458 70.559 -45.375 1.00 49.84 194 GLY A O 1
ATOM 1533 N N . ASP A 1 195 ? 15.641 71.030 -45.085 1.00 47.88 195 ASP A N 1
ATOM 1534 C CA . ASP A 1 195 ? 15.690 72.284 -45.835 1.00 47.88 195 ASP A CA 1
ATOM 1535 C C . ASP A 1 195 ? 17.057 72.384 -46.544 1.00 47.88 195 ASP A C 1
ATOM 1537 O O . ASP A 1 195 ? 18.114 72.476 -45.918 1.00 47.88 195 ASP A O 1
ATOM 1541 N N . GLU A 1 196 ? 17.007 72.196 -47.869 1.00 47.72 196 GLU A N 1
ATOM 1542 C CA . GLU A 1 196 ? 17.512 73.083 -48.940 1.00 47.72 196 GLU A CA 1
ATOM 1543 C C . GLU A 1 196 ? 18.687 74.048 -48.575 1.00 47.72 196 GLU A C 1
ATOM 1545 O O . GLU A 1 196 ? 18.632 74.779 -47.596 1.00 47.72 196 GLU A O 1
ATOM 1550 N N . VAL A 1 197 ? 19.811 74.181 -49.305 1.00 48.41 197 VAL A N 1
ATOM 1551 C CA . VAL A 1 197 ? 19.970 74.708 -50.682 1.00 48.41 197 VAL A CA 1
ATOM 1552 C C . VAL A 1 197 ? 21.465 74.670 -51.108 1.00 48.41 197 VAL A C 1
ATOM 1554 O O . VAL A 1 197 ? 22.363 74.880 -50.296 1.00 48.41 197 VAL A O 1
ATOM 1557 N N . SER A 1 198 ? 21.678 74.580 -52.430 1.00 47.31 198 SER A N 1
ATOM 1558 C CA . SER A 1 198 ? 22.822 75.035 -53.261 1.00 47.31 198 SER A CA 1
ATOM 1559 C C . SER A 1 198 ? 24.083 74.170 -53.366 1.00 47.31 198 SER A C 1
ATOM 1561 O O . SER A 1 198 ? 24.820 74.021 -52.405 1.00 47.31 198 SER A O 1
ATOM 1563 N N . VAL A 1 199 ? 24.409 73.520 -54.495 1.00 52.22 199 VAL A N 1
ATOM 1564 C CA . VAL A 1 199 ? 24.539 73.911 -55.931 1.00 52.22 199 VAL A CA 1
ATOM 1565 C C . VAL A 1 199 ? 26.027 73.920 -56.324 1.00 52.22 199 VAL A C 1
ATOM 1567 O O . VAL A 1 199 ? 26.786 74.810 -55.970 1.00 52.22 199 VAL A O 1
ATOM 1570 N N . THR A 1 200 ? 26.378 72.869 -57.077 1.00 50.03 200 THR A N 1
ATOM 1571 C CA . THR A 1 200 ? 27.362 72.747 -58.174 1.00 50.03 200 THR A CA 1
ATOM 1572 C C . THR A 1 200 ? 28.776 73.322 -58.037 1.00 50.03 200 THR A C 1
ATOM 1574 O O . THR A 1 200 ? 28.967 74.523 -57.887 1.00 50.03 200 THR A O 1
ATOM 1577 N N . GLY A 1 201 ? 29.773 72.490 -58.356 1.00 45.50 201 GLY A N 1
ATOM 1578 C CA . GLY A 1 201 ? 31.085 72.976 -58.789 1.00 45.50 201 GLY A CA 1
ATOM 1579 C C . GLY A 1 201 ? 32.102 71.863 -59.014 1.00 45.50 201 GLY A C 1
ATOM 1580 O O . GLY A 1 201 ? 32.748 71.413 -58.082 1.00 45.50 201 GLY A O 1
ATOM 1581 N N . ILE A 1 202 ? 32.207 71.417 -60.260 1.00 44.66 202 ILE A N 1
ATOM 1582 C CA . ILE A 1 202 ? 33.091 70.370 -60.780 1.00 44.66 202 ILE A CA 1
ATOM 1583 C C . ILE A 1 202 ? 34.523 70.919 -60.996 1.00 44.66 202 ILE A C 1
ATOM 1585 O O . ILE A 1 202 ? 34.653 72.056 -61.443 1.00 44.66 202 ILE A O 1
ATOM 1589 N N . GLN A 1 203 ? 35.563 70.098 -60.768 1.00 41.38 203 GLN A N 1
ATOM 1590 C CA . GLN A 1 203 ? 36.611 69.704 -61.747 1.00 41.38 203 GLN A CA 1
ATOM 1591 C C . GLN A 1 203 ? 38.023 69.537 -61.132 1.00 41.38 203 GLN A C 1
ATOM 1593 O O . GLN A 1 203 ? 38.599 70.502 -60.643 1.00 41.38 203 GLN A O 1
ATOM 1598 N N . LEU A 1 204 ? 38.545 68.310 -61.317 1.00 40.47 204 LEU A N 1
ATOM 1599 C CA . LEU A 1 204 ? 39.938 67.801 -61.332 1.00 40.47 204 LEU A CA 1
ATOM 1600 C C . LEU A 1 204 ? 40.852 68.026 -60.117 1.00 40.47 204 LEU A C 1
ATOM 1602 O O . LEU A 1 204 ? 41.414 69.129 -59.966 1.00 40.47 204 LEU A O 1
#

Nearest PDB structures (foldseek):
  7ji0-assembly1_B  TM=2.735E-01  e=1.749E+00  Streptococcus thermophilus LMG 18311
  6w1f-assembly1_B  TM=2.980E-01  e=3.678E+00  Streptococcus thermophilus LMG 18311

Mean predicted aligned error: 14.69 Å

Solvent-accessible surface area (backbone atoms only — not comparable to full-atom values): 12717 Å² total; per-residue (Å²): 140,78,87,82,80,79,80,78,78,78,77,80,75,79,81,81,76,79,88,61,98,69,83,82,82,71,88,84,60,60,67,70,46,50,50,21,53,52,29,45,77,73,77,38,80,40,75,61,88,82,61,84,47,68,69,55,48,43,50,47,26,52,53,36,39,60,49,28,68,78,69,71,38,71,72,57,36,55,50,23,46,53,52,32,52,56,45,50,51,53,38,56,74,73,63,45,61,74,58,54,66,55,48,45,23,49,54,36,12,78,84,26,70,85,58,94,70,56,62,57,47,52,51,51,39,52,50,48,37,77,40,35,80,63,51,62,71,37,64,70,50,48,52,38,53,72,69,55,54,36,40,22,73,67,49,47,52,52,31,52,52,49,38,53,52,52,57,51,49,53,56,61,70,67,50,78,78,81,74,73,72,78,81,76,80,78,79,80,84,79,83,84,83,81,78,90,85,88,85,88,87,88,84,135